Protein 7W61 (pdb70)

Solvent-accessible surface area: 11744 Å² total; per-residue (Å²): 128,91,25,89,78,2,76,48,56,6,0,0,0,4,15,0,30,49,18,23,0,13,18,0,0,20,33,0,0,61,28,6,0,40,1,1,0,2,13,116,167,40,45,60,0,82,122,18,90,114,93,30,166,30,193,11,44,2,44,16,85,106,4,43,12,30,36,85,109,20,0,38,102,8,18,137,62,0,57,95,88,68,26,17,3,24,0,0,0,4,20,21,28,40,22,37,73,0,9,92,64,89,150,63,63,42,109,12,58,140,162,46,20,107,27,0,43,40,14,1,36,101,1,6,56,35,2,1,176,59,0,24,51,4,0,64,144,70,199,47,58,1,0,0,0,0,10,4,10,30,4,2,81,40,109,15,188,36,94,87,16,23,24,21,10,65,0,10,97,24,1,42,38,38,6,65,72,18,22,103,98,12,62,107,134,183,43,135,3,10,3,0,5,0,0,9,9,21,14,101,48,83,62,73,31,16,87,122,42,88,172,60,48,28,15,67,31,127,52,0,0,54,11,0,23,114,0,0,21,9,71,82,134,61,65,33,90,68,35,76,33,57,10,134,106,33,180,118,56

B-factor: mean 12.02, std 9.36, range [3.43, 55.23]

Foldseek 3Di:
DLLVVAAAAEEEFEPCQKFLNVLLQQVSQLSRYAYEYEYQDFPSQVVSQVSRPHNYGYHYDYAQLLDLVRLVVVLVVCCVPPNAHAEYELEDAAFFFAACDCPVPGHDDPVVLVSRLSNQAVSLVSNVVSNVVRCVVVVHQHEYEYEAAVLLPDPAPDRRGYCNSVSRVNVLVVQVVVVVVCVVVPHQHAYAYEHEYAADMPHPPDPPCVVAFHHYSNVSSVVVVVQRSDDSNDYHHYHYYYGPPGDGD

Secondary structure (DSSP, 8-state):
-TTGGGTT-EEEEESTTSHHHHHHHHHHHHTT-EEEEEES--HHHHHGGGG--SS-EEEEEE--TT-HHHHHHHHHHHHHHT----EEEE-------SBSSSTTS-BPPHHHHHHHHIIIIIHHHHHHHHHHHHHHHTT---EEEEE--GGGSS--S-TT-TTHHHHHHHHHHHHHHHHHHHHHTT---EEEEEEES-B-SSS-S-SS-TTS--B-HHHHHHHHHHHHHS-TT----EEEE--TT----

Nearest PDB structures (foldseek):
  7w61-assembly1_A  TM=1.004E+00  e=1.429E-53  Helicoverpa armigera
  4pn3-assembly2_H  TM=8.442E-01  e=1.792E-18  Brucella melitensis 64/150
  7quj-assembly1_D  TM=8.564E-01  e=6.008E-18  Nepeta sibirica
  4pn3-assembly2_F  TM=8.375E-01  e=1.792E-18  Brucella melitensis 64/150
  4pn3-assembly1_D  TM=8.398E-01  e=5.323E-18  Brucella melitensis 64/150

Sequence (249 aa):
DPMDRWVGKTAVVTGASSGIGAAICVELANAGINVVGVARRTGPIEELKTQVKGKGSITARQCDVSSPEAVAETFKWIDDNLGCVHIMVNNAGIFTQGGITDVGGDMISEKDIMSSVIDINLKGPILCSRHAIASMTRNKFDGHIVNINSIAGHYVPWWSSKFNVYASSKYGLTGFSSASLLNELADHKNKIKVTSVSPGLVRTAMTVAADDSEMPALTPKDVADAVLYVISTPPTVNINELTITPVTERRL

Structure (mmCIF, N/CA/C/O backbone):
data_7W61
#
_entry.id   7W61
#
_cell.length_a   118.016
_cell.length_b   118.016
_cell.length_c   118.016
_cell.angle_alpha   90.000
_cell.angle_beta   90.000
_cell.angle_gamma   90.000
#
_symmetry.space_group_name_H-M   'I 2 3'
#
loop_
_entity.id
_entity.type
_entity.pdbx_description
1 polymer 'Farnesol dehydrogenase'
2 non-polymer 'NADP NICOTINAMIDE-ADENINE-DINUCLEOTIDE PHOSPHATE'
3 non-polymer 'ACETATE ION'
4 non-polymer GLYCEROL
5 non-polymer 1,2-ETHANEDIOL
6 non-polymer 'SODIUM ION'
7 water water
#
loop_
_atom_site.group_PDB
_atom_site.id
_atom_site.type_symbol
_atom_site.label_atom_id
_atom_site.label_alt_id
_atom_site.label_comp_id
_atom_site.label_asym_id
_atom_site.label_entity_id
_atom_site.label_seq_id
_atom_site.pdbx_PDB_ins_code
_atom_site.Cartn_x
_atom_site.Cartn_y
_atom_site.Cartn_z
_atom_site.occupancy
_atom_site.B_iso_or_equiv
_atom_site.auth_seq_id
_atom_site.auth_comp_id
_atom_site.auth_asym_id
_atom_site.auth_atom_id
_atom_site.pdbx_PDB_model_num
ATOM 1 N N . ASP A 1 1 ? 2.872 8.336 22.824 1.00 30.41 -1 ASP A N 1
ATOM 2 C CA . ASP A 1 1 ? 3.271 7.121 23.635 1.00 29.59 -1 ASP A CA 1
ATOM 3 C C . ASP A 1 1 ? 3.922 7.551 24.964 1.00 27.81 -1 ASP A C 1
ATOM 4 O O . ASP A 1 1 ? 4.865 8.336 25.019 1.00 27.92 -1 ASP A O 1
ATOM 9 N N . PRO A 1 2 ? 3.390 7.095 26.116 1.00 24.21 0 PRO A N 1
ATOM 10 C CA . PRO A 1 2 ? 3.871 7.601 27.402 1.00 22.16 0 PRO A CA 1
ATOM 11 C C . PRO A 1 2 ? 5.353 7.333 27.691 1.00 19.14 0 PRO A C 1
ATOM 12 O O . PRO A 1 2 ? 5.903 7.987 28.593 1.00 20.10 0 PRO A O 1
ATOM 16 N N . MET A 1 3 ? 5.996 6.389 26.988 1.00 16.89 1 MET A N 1
ATOM 17 C CA . MET A 1 3 ? 7.413 6.151 27.254 1.00 16.68 1 MET A CA 1
ATOM 18 C C . MET A 1 3 ? 8.299 7.042 26.394 1.00 18.80 1 MET A C 1
ATOM 19 O O . MET A 1 3 ? 9.537 7.081 26.589 1.00 18.44 1 MET A O 1
ATOM 24 N N . ASP A 1 4 ? 7.696 7.789 25.449 1.00 19.62 2 ASP A N 1
ATOM 25 C CA . ASP A 1 4 ? 8.545 8.675 24.642 1.00 21.11 2 ASP A CA 1
ATOM 26 C C . ASP A 1 4 ? 9.460 9.614 25.442 1.00 19.59 2 ASP A C 1
ATOM 27 O O . ASP A 1 4 ? 10.600 9.767 25.026 1.00 20.01 2 ASP A O 1
ATOM 32 N N . ARG A 1 5 ? 9.010 10.232 26.559 1.00 18.45 3 ARG A N 1
ATOM 33 C CA . ARG A 1 5 ? 9.862 11.192 27.267 1.00 16.04 3 ARG A CA 1
ATOM 34 C C . ARG A 1 5 ? 11.096 10.482 27.855 1.00 16.08 3 ARG A C 1
ATOM 35 O O . ARG A 1 5 ? 12.068 11.138 28.321 1.00 17.51 3 ARG A O 1
ATOM 43 N N . TRP A 1 6 ? 11.085 9.130 27.825 1.00 12.79 4 TRP A N 1
ATOM 44 C CA . TRP A 1 6 ? 12.163 8.405 28.504 1.00 11.35 4 TRP A CA 1
ATOM 45 C C . TRP A 1 6 ? 13.187 7.841 27.522 1.00 11.63 4 TRP A C 1
ATOM 46 O O . TRP A 1 6 ? 14.278 7.430 27.963 1.00 11.32 4 TRP A O 1
ATOM 57 N N . VAL A 1 7 ? 12.860 7.793 26.226 1.00 13.32 5 VAL A N 1
ATOM 58 C CA . VAL A 1 7 ? 13.787 7.261 25.254 1.00 13.22 5 VAL A CA 1
ATOM 59 C C . VAL A 1 7 ? 15.077 8.080 25.285 1.00 13.29 5 VAL A C 1
ATOM 60 O O . VAL A 1 7 ? 15.051 9.334 25.301 1.00 14.25 5 VAL A O 1
ATOM 64 N N . GLY A 1 8 ? 16.207 7.364 25.329 1.00 12.84 6 GLY A N 1
ATOM 65 C CA . GLY A 1 8 ? 17.487 8.037 25.330 1.00 12.42 6 GLY A CA 1
ATOM 66 C C . GLY A 1 8 ? 17.957 8.534 26.702 1.00 12.93 6 GLY A C 1
ATOM 67 O O . GLY A 1 8 ? 19.040 9.082 26.820 1.00 13.45 6 GLY A O 1
ATOM 68 N N . LYS A 1 9 ? 17.101 8.394 27.752 1.00 11.51 7 LYS A N 1
ATOM 69 C CA . LYS A 1 9 ? 17.518 8.779 29.101 1.00 10.86 7 LYS A CA 1
ATOM 70 C C . LYS A 1 9 ? 18.268 7.639 29.774 1.00 10.62 7 LYS A C 1
ATOM 71 O O . LYS A 1 9 ? 18.387 6.541 29.183 1.00 10.86 7 LYS A O 1
ATOM 77 N N . THR A 1 10 ? 18.835 7.950 30.947 1.00 9.49 8 THR A N 1
ATOM 78 C CA . THR A 1 10 ? 19.717 7.024 31.665 1.00 9.80 8 THR A CA 1
ATOM 79 C C . THR A 1 10 ? 19.016 6.471 32.912 1.00 9.36 8 THR A C 1
ATOM 80 O O . THR A 1 10 ? 18.500 7.266 33.692 1.00 9.48 8 THR A O 1
ATOM 84 N N . ALA A 1 11 ? 18.993 5.126 33.043 1.00 8.46 9 ALA A N 1
ATOM 85 C CA . ALA A 1 11 ? 18.412 4.541 34.275 1.00 8.31 9 ALA A CA 1
ATOM 86 C C . ALA A 1 11 ? 19.542 3.793 34.957 1.00 8.52 9 ALA A C 1
ATOM 87 O O . ALA A 1 11 ? 20.322 3.080 34.310 1.00 8.77 9 ALA A O 1
ATOM 89 N N . VAL A 1 12 ? 19.611 3.860 36.291 1.00 7.39 10 VAL A N 1
ATOM 90 C CA . VAL A 1 12 ? 20.534 3.045 37.074 1.00 6.99 10 VAL A CA 1
ATOM 91 C C . VAL A 1 12 ? 19.700 1.968 37.778 1.00 6.67 10 VAL A C 1
ATOM 92 O O . VAL A 1 12 ? 18.753 2.352 38.467 1.00 6.71 10 VAL A O 1
ATOM 96 N N . VAL A 1 13 ? 20.099 0.683 37.655 1.00 6.28 11 VAL A N 1
ATOM 97 C CA . VAL A 1 13 ? 19.316 -0.412 38.278 1.00 5.92 11 VAL A CA 1
ATOM 98 C C . VAL A 1 13 ? 20.276 -1.245 39.104 1.00 6.12 11 VAL A C 1
ATOM 99 O O . VAL A 1 13 ? 21.223 -1.808 38.549 1.00 6.44 11 VAL A O 1
ATOM 103 N N . THR A 1 14 ? 20.121 -1.225 40.437 1.00 6.07 12 THR A N 1
ATOM 104 C CA . THR A 1 14 ? 20.938 -2.051 41.326 1.00 5.89 12 THR A CA 1
ATOM 105 C C . THR A 1 14 ? 20.413 -3.487 41.349 1.00 6.27 12 THR A C 1
ATOM 106 O O . THR A 1 14 ? 19.233 -3.714 41.067 1.00 6.72 12 THR A O 1
ATOM 110 N N . GLY A 1 15 ? 21.280 -4.470 41.667 1.00 6.35 13 GLY A N 1
ATOM 111 C CA . GLY A 1 15 ? 20.849 -5.885 41.603 1.00 6.30 13 GLY A CA 1
ATOM 112 C C . GLY A 1 15 ? 20.501 -6.279 40.185 1.00 6.48 13 GLY A C 1
ATOM 113 O O . GLY A 1 15 ? 19.566 -7.053 40.005 1.00 6.39 13 GLY A O 1
ATOM 114 N N . ALA A 1 16 ? 21.364 -5.867 39.220 1.00 6.54 14 ALA A N 1
ATOM 115 C CA . ALA A 1 16 ? 21.053 -6.103 37.813 1.00 6.93 14 ALA A CA 1
ATOM 116 C C . ALA A 1 16 ? 21.478 -7.504 37.319 1.00 7.19 14 ALA A C 1
ATOM 117 O O . ALA A 1 16 ? 21.181 -7.881 36.155 1.00 7.70 14 ALA A O 1
ATOM 119 N N . SER A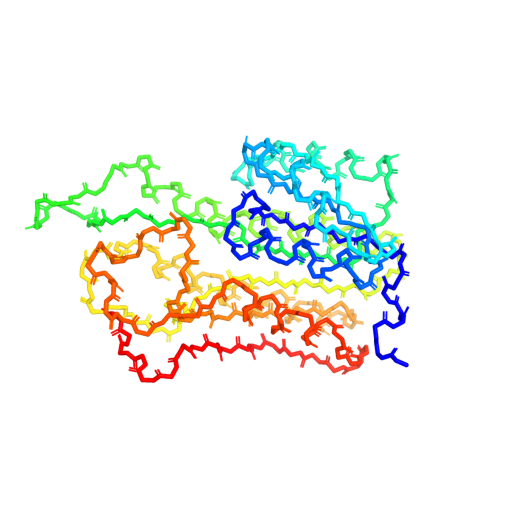 1 17 ? 22.177 -8.304 38.166 1.00 8.10 15 SER A N 1
ATOM 120 C CA . SER A 1 17 ? 22.835 -9.479 37.600 1.00 8.96 15 SER A CA 1
ATOM 121 C C . SER A 1 17 ? 21.892 -10.691 37.620 1.00 9.69 15 SER A C 1
ATOM 122 O O . SER A 1 17 ? 22.245 -11.786 37.176 1.00 11.15 15 SER A O 1
ATOM 125 N N . SER A 1 18 ? 20.699 -10.562 38.232 1.00 9.01 16 SER A N 1
ATOM 126 C CA . SER A 1 18 ? 19.877 -11.715 38.479 1.00 9.03 16 SER A CA 1
ATOM 127 C C . SER A 1 18 ? 18.437 -11.248 38.664 1.00 7.95 16 SER A C 1
ATOM 128 O O . SER A 1 18 ? 18.216 -10.065 38.923 1.00 7.51 16 SER A O 1
ATOM 131 N N . GLY A 1 19 ? 17.482 -12.169 38.517 1.00 7.64 17 GLY A N 1
ATOM 132 C CA . GLY A 1 19 ? 16.161 -11.926 39.119 1.00 6.93 17 GLY A CA 1
ATOM 133 C C . GLY A 1 19 ? 15.417 -10.712 38.528 1.00 6.71 17 GLY A C 1
ATOM 134 O O . GLY A 1 19 ? 15.415 -10.428 37.301 1.00 7.26 17 GLY A O 1
ATOM 135 N N . ILE A 1 20 ? 14.780 -9.975 39.450 1.00 6.57 18 ILE A N 1
ATOM 136 C CA . ILE A 1 20 ? 13.934 -8.868 39.072 1.00 6.61 18 ILE A CA 1
ATOM 137 C C . ILE A 1 20 ? 14.764 -7.760 38.413 1.00 6.51 18 ILE A C 1
ATOM 138 O O . ILE A 1 20 ? 14.338 -7.184 37.399 1.00 6.72 18 ILE A O 1
ATOM 143 N N . GLY A 1 21 ? 15.951 -7.528 38.941 1.00 6.78 19 GLY A N 1
ATOM 144 C CA . GLY A 1 21 ? 16.744 -6.414 38.417 1.00 6.31 19 GLY A CA 1
ATOM 145 C C . GLY A 1 21 ? 17.230 -6.684 36.966 1.00 6.53 19 GLY A C 1
ATOM 146 O O . GLY A 1 21 ? 17.173 -5.756 36.135 1.00 6.89 19 GLY A O 1
ATOM 147 N N . ALA A 1 22 ? 17.619 -7.943 36.683 1.00 6.71 20 ALA A N 1
ATOM 148 C CA . ALA A 1 22 ? 17.997 -8.314 35.311 1.00 6.73 20 ALA A CA 1
ATOM 149 C C . ALA A 1 22 ? 16.806 -8.113 34.357 1.00 6.90 20 ALA A C 1
ATOM 150 O O . ALA A 1 22 ? 16.946 -7.511 33.313 1.00 7.29 20 ALA A O 1
ATOM 152 N N . ALA A 1 23 ? 15.584 -8.444 34.799 1.00 6.92 21 ALA A N 1
ATOM 153 C CA . ALA A 1 23 ? 14.417 -8.260 33.934 1.00 7.08 21 ALA A CA 1
ATOM 154 C C . ALA A 1 23 ? 14.065 -6.791 33.723 1.00 6.88 21 ALA A C 1
ATOM 155 O O . ALA A 1 23 ? 13.733 -6.390 32.616 1.00 7.31 21 ALA A O 1
ATOM 157 N N . ILE A 1 24 ? 14.265 -5.962 34.783 1.00 6.94 22 ILE A N 1
ATOM 158 C CA . ILE A 1 24 ? 14.061 -4.522 34.641 1.00 6.83 22 ILE A CA 1
ATOM 159 C C . ILE A 1 24 ? 15.062 -3.972 33.634 1.00 7.28 22 ILE A C 1
ATOM 160 O O . ILE A 1 24 ? 14.679 -3.133 32.817 1.00 8.21 22 ILE A O 1
ATOM 165 N N . CYS A 1 25 ? 16.351 -4.399 33.716 1.00 7.44 23 CYS A N 1
ATOM 166 C CA . CYS A 1 25 ? 17.304 -3.818 32.778 1.00 7.75 23 CYS A CA 1
ATOM 167 C C . CYS A 1 25 ? 16.918 -4.136 31.325 1.00 8.49 23 CYS A C 1
ATOM 168 O O . CYS A 1 25 ? 16.977 -3.258 30.448 1.00 9.29 23 CYS A O 1
ATOM 171 N N . VAL A 1 26 ? 16.467 -5.389 31.052 1.00 8.77 24 VAL A N 1
ATOM 172 C CA . VAL A 1 26 ? 16.139 -5.676 29.644 1.00 9.81 24 VAL A CA 1
ATOM 173 C C . VAL A 1 26 ? 14.881 -4.900 29.208 1.00 10.24 24 VAL A C 1
ATOM 174 O O . VAL A 1 26 ? 14.834 -4.384 28.119 1.00 10.98 24 VAL A O 1
ATOM 178 N N . GLU A 1 27 ? 13.863 -4.801 30.087 1.00 10.22 25 GLU A N 1
ATOM 179 C CA . GLU A 1 27 ? 12.631 -4.137 29.673 1.00 11.42 25 GLU A CA 1
ATOM 180 C C . GLU A 1 27 ? 12.907 -2.642 29.510 1.00 10.37 25 GLU A C 1
ATOM 181 O O . GLU A 1 27 ? 12.423 -2.048 28.522 1.00 10.93 25 GLU A O 1
ATOM 187 N N . LEU A 1 28 ? 13.803 -2.061 30.340 1.00 9.80 26 LEU A N 1
ATOM 188 C CA . LEU A 1 28 ? 14.072 -0.647 30.130 1.00 10.07 26 LEU A CA 1
ATOM 189 C C . LEU A 1 28 ? 14.827 -0.374 28.828 1.00 10.22 26 LEU A C 1
ATOM 190 O O . LEU A 1 28 ? 14.503 0.590 28.119 1.00 10.98 26 LEU A O 1
ATOM 195 N N . ALA A 1 29 ? 15.828 -1.216 28.564 1.00 10.20 27 ALA A N 1
ATOM 196 C CA . ALA A 1 29 ? 16.637 -1.061 27.367 1.00 11.44 27 ALA A CA 1
ATOM 197 C C . ALA A 1 29 ? 15.730 -1.260 26.150 1.00 11.73 27 ALA A C 1
ATOM 198 O O . ALA A 1 29 ? 15.890 -0.597 25.094 1.00 13.15 27 ALA A O 1
ATOM 200 N N . ASN A 1 30 ? 14.797 -2.222 26.237 1.00 12.26 28 ASN A N 1
ATOM 201 C CA . ASN A 1 30 ? 13.932 -2.435 25.058 1.00 13.14 28 ASN A CA 1
ATOM 202 C C . ASN A 1 30 ? 13.028 -1.228 24.815 1.00 14.52 28 ASN A C 1
ATOM 203 O O . ASN A 1 30 ? 12.534 -1.010 23.693 1.00 15.02 28 ASN A O 1
ATOM 208 N N . ALA A 1 31 ? 12.815 -0.406 25.848 1.00 13.42 29 ALA A N 1
ATOM 209 C CA . ALA A 1 31 ? 12.018 0.794 25.758 1.00 13.30 29 ALA A CA 1
ATOM 210 C C . ALA A 1 31 ? 12.846 2.003 25.318 1.00 13.70 29 ALA A C 1
ATOM 211 O O . ALA A 1 31 ? 12.296 3.100 25.234 1.00 16.11 29 ALA A O 1
ATOM 213 N N . GLY A 1 32 ? 14.130 1.768 24.982 1.00 12.69 30 GLY A N 1
ATOM 214 C CA . GLY A 1 32 ? 14.984 2.832 24.497 1.00 12.85 30 GLY A CA 1
ATOM 215 C C . GLY A 1 32 ? 15.809 3.552 25.542 1.00 12.70 30 GLY A C 1
ATOM 216 O O . GLY A 1 32 ? 16.477 4.512 25.204 1.00 13.10 30 GLY A O 1
ATOM 217 N N . ILE A 1 33 ? 15.761 3.091 26.800 1.00 11.89 31 ILE A N 1
ATOM 218 C CA . ILE A 1 33 ? 16.569 3.708 27.870 1.00 10.87 31 ILE A CA 1
ATOM 219 C C . ILE A 1 33 ? 17.982 3.080 27.862 1.00 10.66 31 ILE A C 1
ATOM 220 O O . ILE A 1 33 ? 18.156 1.877 27.605 1.00 11.30 31 ILE A O 1
ATOM 225 N N . ASN A 1 34 ? 18.971 3.891 28.204 1.00 10.54 32 ASN A N 1
ATOM 226 C CA . ASN A 1 34 ? 20.332 3.443 28.446 1.00 10.50 32 ASN A CA 1
ATOM 227 C C . ASN A 1 34 ? 20.497 3.098 29.915 1.00 9.62 32 ASN A C 1
ATOM 228 O O . ASN A 1 34 ? 20.423 3.961 30.784 1.00 9.72 32 ASN A O 1
ATOM 233 N N . VAL A 1 35 ? 20.645 1.792 30.170 1.00 9.05 33 VAL A N 1
ATOM 234 C CA . VAL A 1 35 ? 20.663 1.301 31.530 1.00 8.24 33 VAL A CA 1
ATOM 235 C C . VAL A 1 35 ? 22.100 1.097 32.002 1.00 8.49 33 VAL A C 1
ATOM 236 O O . VAL A 1 35 ? 22.899 0.458 31.305 1.00 9.34 33 VAL A O 1
ATOM 240 N N . VAL A 1 36 ? 22.345 1.509 33.250 1.00 8.02 34 VAL A N 1
ATOM 241 C CA . VAL A 1 36 ? 23.564 1.130 33.951 1.00 8.00 34 VAL A CA 1
ATOM 242 C C . VAL A 1 36 ? 23.140 0.121 35.017 1.00 7.53 34 VAL A C 1
ATOM 243 O O . VAL A 1 36 ? 22.414 0.469 35.962 1.00 7.83 34 VAL A O 1
ATOM 247 N N . GLY A 1 37 ? 23.488 -1.142 34.761 1.00 7.39 35 GLY A N 1
ATOM 248 C CA . GLY A 1 37 ? 23.100 -2.213 35.678 1.00 7.12 35 GLY A CA 1
ATOM 249 C C . GLY A 1 37 ? 24.267 -2.484 36.635 1.00 7.17 35 GLY A C 1
ATOM 250 O O . GLY A 1 37 ? 25.404 -2.593 36.150 1.00 7.12 35 GLY A O 1
ATOM 251 N N . VAL A 1 38 ? 24.015 -2.520 37.955 1.00 7.34 36 VAL A N 1
ATOM 252 C CA . VAL A 1 38 ? 25.118 -2.697 38.896 1.00 7.44 36 VAL A CA 1
ATOM 253 C C . VAL A 1 38 ? 24.807 -3.847 39.849 1.00 7.18 36 VAL A C 1
ATOM 254 O O . VAL A 1 38 ? 23.632 -4.098 40.178 1.00 7.81 36 VAL A O 1
ATOM 258 N N . ALA A 1 39 ? 25.864 -4.527 40.318 1.00 6.97 37 ALA A N 1
ATOM 259 C CA . ALA A 1 39 ? 25.805 -5.613 41.282 1.00 7.19 37 ALA A CA 1
ATOM 260 C C . ALA A 1 39 ? 27.235 -5.865 41.717 1.00 7.37 37 ALA A C 1
ATOM 261 O O . ALA A 1 39 ? 28.165 -5.300 41.145 1.00 7.64 37 ALA A O 1
ATOM 263 N N . ARG A 1 40 ? 27.409 -6.752 42.690 1.00 7.39 38 ARG A N 1
ATOM 264 C CA . ARG A 1 40 ? 28.756 -7.064 43.160 1.00 8.68 38 ARG A CA 1
ATOM 265 C C . ARG A 1 40 ? 29.438 -7.939 42.115 1.00 9.47 38 ARG A C 1
ATOM 266 O O . ARG A 1 40 ? 30.673 -7.939 42.065 1.00 11.15 38 ARG A O 1
ATOM 274 N N . ARG A 1 41 ? 28.671 -8.674 41.287 1.00 10.67 39 ARG A N 1
ATOM 275 C CA . ARG A 1 41 ? 29.249 -9.574 40.285 1.00 12.95 39 ARG A CA 1
ATOM 276 C C . ARG A 1 41 ? 28.619 -9.193 38.967 1.00 13.39 39 ARG A C 1
ATOM 277 O O . ARG A 1 41 ? 27.383 -9.210 38.851 1.00 14.28 39 ARG A O 1
ATOM 285 N N . THR A 1 42 ? 29.440 -8.714 38.020 1.00 11.31 40 THR A N 1
ATOM 286 C CA . THR A 1 42 ? 28.905 -8.099 36.787 1.00 12.23 40 THR A CA 1
ATOM 287 C C . THR A 1 42 ? 28.805 -9.039 35.570 1.00 12.86 40 THR A C 1
ATOM 288 O O . THR A 1 42 ? 28.134 -8.664 34.602 1.00 12.82 40 THR A O 1
ATOM 292 N N . GLY A 1 43 ? 29.366 -10.257 35.627 1.00 12.95 41 GLY A N 1
ATOM 293 C CA . GLY A 1 43 ? 29.403 -11.111 34.446 1.00 12.59 41 GLY A CA 1
ATOM 294 C C . GLY A 1 43 ? 28.028 -11.348 33.861 1.00 12.93 41 GLY A C 1
ATOM 295 O O . GLY A 1 43 ? 27.805 -11.212 32.667 1.00 14.02 41 GLY A O 1
ATOM 296 N N . PRO A 1 44 ? 27.016 -11.677 34.715 1.00 12.41 42 PRO A N 1
ATOM 297 C CA . PRO A 1 44 ? 25.704 -11.945 34.169 1.00 12.29 42 PRO A CA 1
ATOM 298 C C . PRO A 1 44 ? 25.059 -10.699 33.550 1.00 12.35 42 PRO A C 1
ATOM 299 O O . PRO A 1 44 ? 24.158 -10.818 32.734 1.00 13.03 42 PRO A O 1
ATOM 303 N N . ILE A 1 45 ? 25.429 -9.490 33.999 1.00 12.03 43 ILE A N 1
ATOM 304 C CA . ILE A 1 45 ? 24.830 -8.267 33.460 1.00 12.71 43 ILE A CA 1
ATOM 305 C C . ILE A 1 45 ? 25.303 -8.050 32.023 1.00 15.79 43 ILE A C 1
ATOM 306 O O . ILE A 1 45 ? 24.493 -7.705 31.139 1.00 14.84 43 ILE A O 1
ATOM 311 N N . GLU A 1 46 ? 26.611 -8.280 31.819 1.00 16.92 44 GLU A N 1
ATOM 312 C CA . GLU A 1 46 ? 27.180 -8.209 30.476 1.00 20.48 44 GLU A CA 1
ATOM 313 C C . GLU A 1 46 ? 26.380 -9.110 29.545 1.00 20.69 44 GLU A C 1
ATOM 314 O O . GLU A 1 46 ? 26.022 -8.712 28.421 1.00 22.03 44 GLU A O 1
ATOM 320 N N . GLU A 1 47 ? 25.993 -10.287 30.024 1.00 20.74 45 GLU A N 1
ATOM 321 C CA . GLU A 1 47 ? 25.263 -11.212 29.167 1.00 21.91 45 GLU A CA 1
ATOM 322 C C . GLU A 1 47 ? 23.859 -10.735 28.789 1.00 22.05 45 GLU A C 1
ATOM 323 O O . GLU A 1 47 ? 23.322 -11.107 27.761 1.00 21.73 45 GLU A O 1
ATOM 329 N N . LEU A 1 48 ? 23.216 -9.872 29.588 1.00 18.95 46 LEU A N 1
ATOM 330 C CA . LEU A 1 48 ? 21.879 -9.424 29.190 1.00 16.16 46 LEU A CA 1
ATOM 331 C C . LEU A 1 48 ? 21.883 -8.633 27.883 1.00 17.77 46 LEU A C 1
ATOM 332 O O . LEU A 1 48 ? 20.818 -8.495 27.283 1.00 17.14 46 LEU A O 1
ATOM 337 N N . LYS A 1 49 ? 23.036 -8.091 27.475 1.00 17.19 47 LYS A N 1
ATOM 338 C CA . LYS A 1 49 ? 23.065 -7.292 26.251 1.00 19.91 47 LYS A CA 1
ATOM 339 C C . LYS A 1 49 ? 22.508 -8.042 25.052 1.00 20.77 47 LYS A C 1
ATOM 340 O O . LYS A 1 49 ? 21.852 -7.412 24.230 1.00 21.09 47 LYS A O 1
ATOM 346 N N . THR A 1 50 ? 22.682 -9.360 25.010 1.00 22.05 48 THR A N 1
ATOM 347 C CA . THR A 1 50 ? 22.197 -10.126 23.852 1.00 24.80 48 THR A CA 1
ATOM 348 C C . THR A 1 50 ? 20.676 -10.229 23.806 1.00 24.62 48 THR A C 1
ATOM 349 O O . THR A 1 50 ? 20.113 -10.558 22.759 1.00 25.23 48 THR A O 1
ATOM 353 N N . GLN A 1 51 ? 19.994 -9.894 24.907 1.00 22.40 49 GLN A N 1
ATOM 354 C CA . GLN A 1 51 ? 18.555 -9.862 24.861 1.00 22.62 49 GLN A CA 1
ATOM 355 C C . GLN A 1 51 ? 17.982 -8.495 24.482 1.00 21.93 49 GLN A C 1
ATOM 356 O O . GLN A 1 51 ? 16.753 -8.377 24.412 1.00 25.33 49 GLN A O 1
ATOM 362 N N . VAL A 1 52 ? 18.804 -7.459 24.294 1.00 20.80 50 VAL A N 1
ATOM 363 C CA . VAL A 1 52 ? 18.210 -6.165 23.990 1.00 21.99 50 VAL A CA 1
ATOM 364 C C . VAL A 1 52 ? 17.787 -6.200 22.515 1.00 27.86 50 VAL A C 1
ATOM 365 O O . VAL A 1 52 ? 18.619 -6.476 21.651 1.00 29.41 50 VAL A O 1
ATOM 369 N N . LYS A 1 53 ? 16.484 -5.998 22.287 1.00 31.05 51 LYS A N 1
ATOM 370 C CA . LYS A 1 53 ? 15.870 -5.924 20.965 1.00 31.77 51 LYS A CA 1
ATOM 371 C C . LYS A 1 53 ? 15.649 -4.464 20.566 1.00 33.09 51 LYS A C 1
ATOM 372 O O . LYS A 1 53 ? 15.671 -4.177 19.374 1.00 34.89 51 LYS A O 1
ATOM 378 N N . GLY A 1 54 ? 15.368 -3.560 21.530 1.00 24.98 52 GLY A N 1
ATOM 379 C CA . GLY A 1 54 ? 15.143 -2.149 21.251 1.00 24.55 52 GLY A CA 1
ATOM 380 C C . GLY A 1 54 ? 16.400 -1.299 21.130 1.00 24.18 52 GLY A C 1
ATOM 381 O O . GLY A 1 54 ? 17.505 -1.804 20.936 1.00 26.13 52 GLY A O 1
ATOM 382 N N . LYS A 1 55 ? 16.230 0.006 21.351 1.00 24.77 53 LYS A N 1
ATOM 383 C CA . LYS A 1 55 ? 17.251 0.958 20.945 1.00 24.49 53 LYS A CA 1
ATOM 384 C C . LYS A 1 55 ? 18.043 1.398 22.165 1.00 22.34 53 LYS A C 1
ATOM 385 O O . LYS A 1 55 ? 19.002 2.159 22.040 1.00 22.72 53 LYS A O 1
ATOM 391 N N . GLY A 1 56 ? 17.702 0.823 23.332 1.00 19.48 54 GLY A N 1
ATOM 392 C CA . GLY A 1 56 ? 18.425 1.198 24.540 1.00 17.10 54 GLY A CA 1
ATOM 393 C C . GLY A 1 56 ? 19.665 0.338 24.671 1.00 16.14 54 GLY A C 1
ATOM 394 O O . GLY A 1 56 ? 20.159 -0.203 23.709 1.00 18.25 54 GLY A O 1
ATOM 395 N N . SER A 1 57 ? 20.327 0.411 25.786 1.00 13.89 55 SER A N 1
ATOM 396 C CA . SER A 1 57 ? 21.557 -0.339 25.979 1.00 13.15 55 SER A CA 1
ATOM 397 C C . SER A 1 57 ? 21.649 -0.789 27.439 1.00 11.72 55 SER A C 1
ATOM 398 O O . SER A 1 57 ? 20.928 -0.264 28.291 1.00 12.50 55 SER A O 1
ATOM 401 N N . ILE A 1 58 ? 22.571 -1.720 27.720 1.00 11.30 56 ILE A N 1
ATOM 402 C CA . ILE A 1 58 ? 22.850 -2.109 29.092 1.00 11.02 56 ILE A CA 1
ATOM 403 C C . ILE A 1 58 ? 24.369 -2.056 29.294 1.00 11.41 56 ILE A C 1
ATOM 404 O O . ILE A 1 58 ? 25.126 -2.642 28.486 1.00 14.00 56 ILE A O 1
ATOM 409 N N . THR A 1 59 ? 24.843 -1.296 30.295 1.00 11.31 57 THR A N 1
ATOM 410 C CA . THR A 1 59 ? 26.250 -1.192 30.659 1.00 10.82 57 THR A CA 1
ATOM 411 C C . THR A 1 59 ? 26.410 -1.746 32.074 1.00 10.64 57 THR A C 1
ATOM 412 O O . THR A 1 59 ? 25.690 -1.312 32.964 1.00 11.53 57 THR A O 1
ATOM 416 N N . ALA A 1 60 ? 27.332 -2.686 32.273 1.00 10.07 58 ALA A N 1
ATOM 417 C CA . ALA A 1 60 ? 27.603 -3.277 33.590 1.00 9.22 58 ALA A CA 1
ATOM 418 C C . ALA A 1 60 ? 28.608 -2.445 34.385 1.00 9.74 58 ALA A C 1
ATOM 419 O O . ALA A 1 60 ? 29.676 -2.031 33.842 1.00 11.74 58 ALA A O 1
ATOM 421 N N . ARG A 1 61 ? 28.278 -2.194 35.654 1.00 9.18 59 ARG A N 1
ATOM 422 C CA . ARG A 1 61 ? 29.294 -1.642 36.558 1.00 9.94 59 ARG A CA 1
ATOM 423 C C . ARG A 1 61 ? 29.267 -2.337 37.906 1.00 9.27 59 ARG A C 1
ATOM 424 O O . ARG A 1 61 ? 28.193 -2.734 38.375 1.00 9.32 59 ARG A O 1
ATOM 432 N N . GLN A 1 62 ? 30.460 -2.525 38.515 1.00 9.30 60 GLN A N 1
ATOM 433 C CA . GLN A 1 62 ? 30.536 -3.260 39.765 1.00 9.04 60 GLN A CA 1
ATOM 434 C C . GLN A 1 62 ? 30.240 -2.323 40.924 1.00 9.08 60 GLN A C 1
ATOM 435 O O . GLN A 1 62 ? 30.773 -1.233 40.989 1.00 8.84 60 GLN A O 1
ATOM 441 N N . CYS A 1 63 ? 29.351 -2.732 41.853 1.00 8.76 61 CYS A N 1
ATOM 442 C CA . CYS A 1 63 ? 29.158 -1.864 43.013 1.00 9.08 61 CYS A CA 1
ATOM 443 C C . CYS A 1 63 ? 28.508 -2.677 44.130 1.00 9.45 61 CYS A C 1
ATOM 444 O O . CYS A 1 63 ? 27.600 -3.453 43.840 1.00 10.04 61 CYS A O 1
ATOM 447 N N . ASP A 1 64 ? 29.026 -2.522 45.343 1.00 9.24 62 ASP A N 1
ATOM 448 C CA . ASP A 1 64 ? 28.338 -3.055 46.516 1.00 9.31 62 ASP A CA 1
ATOM 449 C C . ASP A 1 64 ? 27.559 -1.899 47.126 1.00 9.56 62 ASP A C 1
ATOM 450 O O . ASP A 1 64 ? 28.168 -0.969 47.658 1.00 9.75 62 ASP A O 1
ATOM 455 N N . VAL A 1 65 ? 26.221 -1.938 47.056 1.00 8.96 63 VAL A N 1
ATOM 456 C CA . VAL A 1 65 ? 25.427 -0.768 47.490 1.00 9.44 63 VAL A CA 1
ATOM 457 C C . VAL A 1 65 ? 25.485 -0.600 49.009 1.00 10.17 63 VAL A C 1
ATOM 458 O O . VAL A 1 65 ? 24.985 0.436 49.470 1.00 11.62 63 VAL A O 1
ATOM 462 N N . SER A 1 66 ? 26.117 -1.534 49.752 1.00 11.01 64 SER A N 1
ATOM 463 C CA . SER A 1 66 ? 26.132 -1.312 51.192 1.00 12.22 64 SER A CA 1
ATOM 464 C C . SER A 1 66 ? 27.279 -0.364 51.548 1.00 12.47 64 SER A C 1
ATOM 465 O O . SER A 1 66 ? 27.322 0.108 52.720 1.00 12.94 64 SER A O 1
ATOM 468 N N . SER A 1 67 ? 28.224 -0.164 50.577 1.00 10.38 65 SER A N 1
ATOM 469 C CA . SER A 1 67 ? 29.438 0.608 50.844 1.00 10.30 65 SER A CA 1
ATOM 470 C C . SER A 1 67 ? 29.336 2.049 50.319 1.00 9.43 65 SER A C 1
ATOM 471 O O . SER A 1 67 ? 29.221 2.277 49.089 1.00 8.79 65 SER A O 1
ATOM 474 N N . PRO A 1 68 ? 29.331 3.093 51.182 1.00 8.64 66 PRO A N 1
ATOM 475 C CA . PRO A 1 68 ? 29.236 4.468 50.706 1.00 8.26 66 PRO A CA 1
ATOM 476 C C . PRO A 1 68 ? 30.319 4.784 49.673 1.00 7.96 66 PRO A C 1
ATOM 477 O O . PRO A 1 68 ? 30.054 5.545 48.748 1.00 8.36 66 PRO A O 1
ATOM 481 N N . GLU A 1 69 ? 31.527 4.209 49.851 1.00 7.93 67 GLU A N 1
ATOM 482 C CA . GLU A 1 69 ? 32.596 4.494 48.898 1.00 7.88 67 GLU A CA 1
ATOM 483 C C . GLU A 1 69 ? 32.284 3.871 47.543 1.00 7.76 67 GLU A C 1
ATOM 484 O O . GLU A 1 69 ? 32.398 4.523 46.505 1.00 7.54 67 GLU A O 1
ATOM 490 N N . ALA A 1 70 ? 31.839 2.590 47.502 1.00 7.72 68 ALA A N 1
ATOM 491 C CA . ALA A 1 70 ? 31.550 1.967 46.211 1.00 7.39 68 ALA A CA 1
ATOM 492 C C . ALA A 1 70 ? 30.411 2.711 45.500 1.00 6.87 68 ALA A C 1
ATOM 493 O O . ALA A 1 70 ? 30.465 2.878 44.273 1.00 6.64 68 ALA A O 1
ATOM 495 N N . VAL A 1 71 ? 29.370 3.137 46.246 1.00 6.22 69 VAL A N 1
ATOM 496 C CA . VAL A 1 71 ? 28.238 3.836 45.637 1.00 6.41 69 VAL A CA 1
ATOM 497 C C . VAL A 1 71 ? 28.742 5.178 45.020 1.00 6.25 69 VAL A C 1
ATOM 498 O O . VAL A 1 71 ? 28.427 5.557 43.862 1.00 6.82 69 VAL A O 1
ATOM 502 N N . ALA A 1 72 ? 29.577 5.916 45.783 1.00 6.37 70 ALA A N 1
ATOM 503 C CA . ALA A 1 72 ? 30.118 7.185 45.274 1.00 6.50 70 ALA A CA 1
ATOM 504 C C . ALA A 1 72 ? 30.995 6.970 44.044 1.00 6.76 70 ALA A C 1
ATOM 505 O O . ALA A 1 72 ? 30.914 7.705 43.055 1.00 6.95 70 ALA A O 1
ATOM 507 N N . GLU A 1 73 ? 31.771 5.859 44.027 1.00 7.21 71 GLU A N 1
ATOM 508 C CA . GLU A 1 73 ? 32.584 5.614 42.823 1.00 7.20 71 GLU A CA 1
ATOM 509 C C . GLU A 1 73 ? 31.676 5.328 41.621 1.00 7.65 71 GLU A C 1
ATOM 510 O O . GLU A 1 73 ? 31.946 5.824 40.530 1.00 7.89 71 GLU A O 1
ATOM 516 N N . THR A 1 74 ? 30.590 4.547 41.806 1.00 7.83 72 THR A N 1
ATOM 517 C CA . THR A 1 74 ? 29.741 4.226 40.664 1.00 7.47 72 THR A CA 1
ATOM 518 C C . THR A 1 74 ? 29.039 5.501 40.156 1.00 7.64 72 THR A C 1
ATOM 519 O O . THR A 1 74 ? 28.888 5.702 38.946 1.00 7.03 72 THR A O 1
ATOM 523 N N . PHE A 1 75 ? 28.520 6.356 41.080 1.00 7.20 73 PHE A N 1
ATOM 524 C CA . PHE A 1 75 ? 27.802 7.550 40.660 1.00 7.19 73 PHE A CA 1
ATOM 525 C C . PHE A 1 75 ? 28.767 8.534 39.976 1.00 8.02 73 PHE A C 1
ATOM 526 O O . PHE A 1 75 ? 28.337 9.256 39.070 1.00 7.98 73 PHE A O 1
ATOM 534 N N . LYS A 1 76 ? 30.028 8.540 40.424 1.00 8.58 74 LYS A N 1
ATOM 535 C CA . LYS A 1 76 ? 30.986 9.461 39.801 1.00 9.56 74 LYS A CA 1
ATOM 536 C C . LYS A 1 76 ? 31.245 8.949 38.382 1.00 9.70 74 LYS A C 1
ATOM 537 O O . LYS A 1 76 ? 31.265 9.753 37.431 1.00 9.76 74 LYS A O 1
ATOM 543 N N . TRP A 1 77 ? 31.410 7.623 38.209 1.00 9.81 75 TRP A N 1
ATOM 544 C CA . TRP A 1 77 ? 31.624 7.089 36.847 1.00 9.84 75 TRP A CA 1
ATOM 545 C C . TRP A 1 77 ? 30.436 7.410 35.940 1.00 9.73 75 TRP A C 1
ATOM 546 O O . TRP A 1 77 ? 30.602 7.831 34.790 1.00 11.34 75 TRP A O 1
ATOM 557 N N . ILE A 1 78 ? 29.212 7.234 36.481 1.00 8.92 76 ILE A N 1
ATOM 558 C CA . ILE A 1 78 ? 28.037 7.548 35.674 1.00 9.26 76 ILE A CA 1
ATOM 559 C C . ILE A 1 78 ? 28.070 9.036 35.291 1.00 10.59 76 ILE A C 1
ATOM 560 O O . ILE A 1 78 ? 27.765 9.404 34.146 1.00 10.87 76 ILE A O 1
ATOM 565 N N . ASP A 1 79 ? 28.315 9.920 36.233 1.00 11.06 77 ASP A N 1
ATOM 566 C CA . ASP A 1 79 ? 28.278 11.353 35.949 1.00 12.39 77 ASP A CA 1
ATOM 567 C C . ASP A 1 79 ? 29.318 11.707 34.860 1.00 14.05 77 ASP A C 1
ATOM 568 O O . ASP A 1 79 ? 28.991 12.487 33.945 1.00 16.12 77 ASP A O 1
ATOM 573 N N . ASP A 1 80 ? 30.523 11.109 34.996 1.00 15.41 78 ASP A N 1
ATOM 574 C CA . ASP A 1 80 ? 31.614 11.397 34.073 1.00 16.77 78 ASP A CA 1
ATOM 575 C C . ASP A 1 80 ? 31.311 10.837 32.696 1.00 18.27 78 ASP A C 1
ATOM 576 O O . ASP A 1 80 ? 31.828 11.373 31.709 1.00 20.09 78 ASP A O 1
ATOM 581 N N . ASN A 1 81 ? 30.580 9.736 32.567 1.00 17.40 79 ASN A N 1
ATOM 582 C CA . ASN A 1 81 ? 30.461 9.005 31.306 1.00 17.87 79 ASN A CA 1
ATOM 583 C C . ASN A 1 81 ? 29.113 9.125 30.607 1.00 19.52 79 ASN A C 1
ATOM 584 O O . ASN A 1 81 ? 29.037 9.041 29.382 1.00 20.26 79 ASN A O 1
ATOM 589 N N . LEU A 1 82 ? 28.008 9.176 31.367 1.00 18.17 80 LEU A N 1
ATOM 590 C CA . LEU A 1 82 ? 26.659 9.222 30.810 1.00 17.64 80 LEU A CA 1
ATOM 591 C C . LEU A 1 82 ? 25.969 10.524 31.186 1.00 15.64 80 LEU A C 1
ATOM 592 O O . LEU A 1 82 ? 25.031 10.928 30.506 1.00 15.61 80 LEU A O 1
ATOM 597 N N . GLY A 1 83 ? 26.377 11.198 32.261 1.00 13.44 81 GLY A N 1
ATOM 598 C CA . GLY A 1 83 ? 25.675 12.435 32.600 1.00 12.60 81 GLY A CA 1
ATOM 599 C C . GLY A 1 83 ? 24.544 12.207 33.623 1.00 12.05 81 GLY A C 1
ATOM 600 O O . GLY A 1 83 ? 24.705 11.357 34.516 1.00 12.89 81 GLY A O 1
ATOM 601 N N . CYS A 1 84 ? 23.409 12.886 33.409 1.00 10.80 82 CYS A N 1
ATOM 602 C CA . CYS A 1 84 ? 22.316 12.917 34.400 1.00 10.49 82 CYS A CA 1
ATOM 603 C C . CYS A 1 84 ? 21.753 11.512 34.655 1.00 9.70 82 CYS A C 1
ATOM 604 O O . CYS A 1 84 ? 21.559 10.731 33.710 1.00 9.75 82 CYS A O 1
ATOM 607 N N . VAL A 1 85 ? 21.418 11.207 35.951 1.00 8.86 83 VAL A N 1
ATOM 608 C CA . VAL A 1 85 ? 20.653 10.005 36.224 1.00 8.62 83 VAL A CA 1
ATOM 609 C C . VAL A 1 85 ? 19.174 10.351 36.130 1.00 8.38 83 VAL A C 1
ATOM 610 O O . VAL A 1 85 ? 18.719 11.219 36.882 1.00 9.88 83 VAL A O 1
ATOM 614 N N . HIS A 1 86 ? 18.420 9.751 35.207 1.00 7.46 84 HIS A N 1
ATOM 615 C CA . HIS A 1 86 ? 17.013 10.108 35.033 1.00 7.53 84 HIS A CA 1
ATOM 616 C C . HIS A 1 86 ? 16.055 9.194 35.824 1.00 7.31 84 HIS A C 1
ATOM 617 O O . HIS A 1 86 ? 14.947 9.639 36.200 1.00 7.60 84 HIS A O 1
ATOM 624 N N . ILE A 1 87 ? 16.455 7.911 35.913 1.00 6.84 85 ILE A N 1
ATOM 625 C CA . ILE A 1 87 ? 15.643 6.933 36.654 1.00 6.69 85 ILE A CA 1
ATOM 626 C C . ILE A 1 87 ? 16.620 6.196 37.600 1.00 6.44 85 ILE A C 1
ATOM 627 O O . ILE A 1 87 ? 17.700 5.753 37.192 1.00 6.66 85 ILE A O 1
ATOM 632 N N . MET A 1 88 ? 16.196 6.006 38.871 1.00 5.95 86 MET A N 1
ATOM 633 C CA . MET A 1 88 ? 16.946 5.201 39.792 1.00 5.98 86 MET A CA 1
ATOM 634 C C . MET A 1 88 ? 16.056 4.049 40.248 1.00 5.78 86 MET A C 1
ATOM 635 O O . MET A 1 88 ? 14.998 4.315 40.858 1.00 6.22 86 MET A O 1
ATOM 640 N N . VAL A 1 89 ? 16.560 2.826 40.082 1.00 5.37 87 VAL A N 1
ATOM 641 C CA . VAL A 1 89 ? 15.797 1.641 40.533 1.00 5.16 87 VAL A CA 1
ATOM 642 C C . VAL A 1 89 ? 16.596 0.970 41.647 1.00 5.20 87 VAL A C 1
ATOM 643 O O . VAL A 1 89 ? 17.621 0.354 41.362 1.00 4.82 87 VAL A O 1
ATOM 647 N N . ASN A 1 90 ? 16.116 1.077 42.896 1.00 4.76 88 ASN A N 1
ATOM 648 C CA . ASN A 1 90 ? 16.803 0.448 44.020 1.00 5.04 88 ASN A CA 1
ATOM 649 C C . ASN A 1 90 ? 16.187 -0.904 44.169 1.00 5.04 88 ASN A C 1
ATOM 650 O O . ASN A 1 90 ? 15.198 -1.108 44.909 1.00 5.37 88 ASN A O 1
ATOM 655 N N . ASN A 1 91 ? 16.830 -1.879 43.510 1.00 5.21 89 ASN A N 1
ATOM 656 C CA . ASN A 1 91 ? 16.283 -3.249 43.506 1.00 5.48 89 ASN A CA 1
ATOM 657 C C . ASN A 1 91 ? 17.200 -4.221 44.278 1.00 5.63 89 ASN A C 1
ATOM 658 O O . ASN A 1 91 ? 16.697 -5.241 44.802 1.00 5.59 89 ASN A O 1
ATOM 663 N N . ALA A 1 92 ? 18.497 -3.927 44.435 1.00 5.64 90 ALA A N 1
ATOM 664 C CA . ALA A 1 92 ? 19.355 -4.914 45.101 1.00 6.10 90 ALA A CA 1
ATOM 665 C C . ALA A 1 92 ? 18.776 -5.215 46.499 1.00 6.21 90 ALA A C 1
ATOM 666 O O . ALA A 1 92 ? 18.350 -4.311 47.229 1.00 7.07 90 ALA A O 1
ATOM 668 N N . GLY A 1 93 ? 18.858 -6.497 46.897 1.00 6.12 91 GLY A N 1
ATOM 669 C CA . GLY A 1 93 ? 18.433 -6.882 48.245 1.00 6.00 91 GLY A CA 1
ATOM 670 C C . GLY A 1 93 ? 18.812 -8.321 48.496 1.00 6.55 91 GLY A C 1
ATOM 671 O O . GLY A 1 93 ? 19.008 -9.100 47.517 1.00 6.65 91 GLY A O 1
ATOM 672 N N . ILE A 1 94 ? 18.832 -8.675 49.785 1.00 5.97 92 ILE A N 1
ATOM 673 C CA . ILE A 1 94 ? 19.200 -10.002 50.224 1.00 6.22 92 ILE A CA 1
ATOM 674 C C . ILE A 1 94 ? 18.206 -10.475 51.242 1.00 6.23 92 ILE A C 1
ATOM 675 O O . ILE A 1 94 ? 17.508 -9.732 51.919 1.00 5.89 92 ILE A O 1
ATOM 680 N N . PHE A 1 95 ? 18.210 -11.811 51.408 1.00 6.69 93 PHE A N 1
ATOM 681 C CA . PHE A 1 95 ? 17.449 -12.456 52.465 1.00 7.20 93 PHE A CA 1
ATOM 682 C C . PHE A 1 95 ? 18.229 -13.682 52.911 1.00 7.23 93 PHE A C 1
ATOM 683 O O . PHE A 1 95 ? 18.589 -14.481 52.020 1.00 8.03 93 PHE A O 1
ATOM 691 N N . THR A 1 96 ? 18.459 -13.840 54.221 1.00 7.65 94 THR A N 1
ATOM 692 C CA . THR A 1 96 ? 19.149 -15.011 54.754 1.00 7.85 94 THR A CA 1
ATOM 693 C C . THR A 1 96 ? 18.117 -15.759 55.619 1.00 8.40 94 THR A C 1
ATOM 694 O O . THR A 1 96 ? 17.616 -15.171 56.575 1.00 10.56 94 THR A O 1
ATOM 698 N N . GLN A 1 97 ? 17.844 -17.047 55.336 1.00 8.11 95 GLN A N 1
ATOM 699 C CA . GLN A 1 97 ? 16.864 -17.757 56.162 1.00 7.81 95 GLN A CA 1
ATOM 700 C C . GLN A 1 97 ? 17.465 -18.009 57.540 1.00 7.79 95 GLN A C 1
ATOM 701 O O . GLN A 1 97 ? 18.572 -18.577 57.635 1.00 8.46 95 GLN A O 1
ATOM 707 N N . GLY A 1 98 ? 16.672 -17.727 58.573 1.00 6.57 96 GLY A N 1
ATOM 708 C CA . GLY A 1 98 ? 16.922 -18.141 59.939 1.00 6.30 96 GLY A CA 1
ATOM 709 C C . GLY A 1 98 ? 16.576 -17.074 60.962 1.00 5.95 96 GLY A C 1
ATOM 710 O O . GLY A 1 98 ? 15.809 -16.182 60.643 1.00 5.99 96 GLY A O 1
ATOM 711 N N . GLY A 1 99 ? 17.135 -17.190 62.175 1.00 5.68 97 GLY A N 1
ATOM 712 C CA . GLY A 1 99 ? 16.584 -16.383 63.277 1.00 6.30 97 GLY A CA 1
ATOM 713 C C . GLY A 1 99 ? 17.482 -15.212 63.662 1.00 6.59 97 GLY A C 1
ATOM 714 O O . GLY A 1 99 ? 18.685 -15.212 63.376 1.00 6.80 97 GLY A O 1
ATOM 715 N N . ILE A 1 100 ? 16.867 -14.230 64.339 1.00 6.05 98 ILE A N 1
ATOM 716 C CA . ILE A 1 100 ? 17.645 -13.170 64.987 1.00 6.15 98 ILE A CA 1
ATOM 717 C C . ILE A 1 100 ? 18.487 -13.804 66.093 1.00 6.63 98 ILE A C 1
ATOM 718 O O . ILE A 1 100 ? 19.610 -13.376 66.338 1.00 7.07 98 ILE A O 1
ATOM 723 N N . THR A 1 101 ? 17.854 -14.715 66.853 1.00 6.76 99 THR A N 1
ATOM 724 C CA . THR A 1 101 ? 18.466 -15.368 68.019 1.00 6.87 99 THR A CA 1
ATOM 725 C C . THR A 1 101 ? 18.617 -16.854 67.692 1.00 7.16 99 THR A C 1
ATOM 726 O O . THR A 1 101 ? 18.241 -17.307 66.612 1.00 6.60 99 THR A O 1
ATOM 730 N N . ASP A 1 102 ? 19.126 -17.625 68.681 1.00 7.56 100 ASP A N 1
ATOM 731 C CA . ASP A 1 102 ? 19.314 -19.045 68.475 1.00 8.15 100 ASP A CA 1
ATOM 732 C C . ASP A 1 102 ? 18.252 -19.887 69.154 1.00 8.86 100 ASP A C 1
ATOM 733 O O . ASP A 1 102 ? 18.481 -21.121 69.383 1.00 8.89 100 ASP A O 1
ATOM 738 N N . VAL A 1 103 ? 17.081 -19.266 69.487 1.00 9.12 101 VAL A N 1
ATOM 739 C CA . VAL A 1 103 ? 16.082 -20.031 70.252 1.00 9.31 101 VAL A CA 1
ATOM 740 C C . VAL A 1 103 ? 15.552 -21.224 69.452 1.00 9.71 101 VAL A C 1
ATOM 741 O O . VAL A 1 103 ? 15.049 -22.194 70.065 1.00 11.98 101 VAL A O 1
ATOM 745 N N . GLY A 1 104 ? 15.676 -21.212 68.131 1.00 9.10 102 GLY A N 1
ATOM 746 C CA . GLY A 1 104 ? 15.211 -22.274 67.248 1.00 8.63 102 GLY A CA 1
ATOM 747 C C . GLY A 1 104 ? 16.388 -23.016 66.629 1.00 8.67 102 GLY A C 1
ATOM 748 O O . GLY A 1 104 ? 16.178 -23.875 65.754 1.00 10.02 102 GLY A O 1
ATOM 749 N N . GLY A 1 105 ? 17.594 -22.693 67.107 1.00 8.15 103 GLY A N 1
ATOM 750 C CA . GLY A 1 105 ? 18.749 -23.395 66.540 1.00 7.99 103 GLY A CA 1
ATOM 751 C C . GLY A 1 105 ? 19.089 -23.015 65.097 1.00 8.62 103 GLY A C 1
ATOM 752 O O . GLY A 1 105 ? 19.799 -23.740 64.395 1.00 8.89 103 GLY A O 1
ATOM 753 N N . ASP A 1 106 ? 18.640 -21.814 64.664 1.00 8.04 104 ASP A N 1
ATOM 754 C CA . ASP A 1 106 ? 18.907 -21.379 63.295 1.00 7.90 104 ASP A CA 1
ATOM 755 C C . ASP A 1 106 ? 19.296 -19.910 63.274 1.00 7.60 104 ASP A C 1
ATOM 756 O O . ASP A 1 106 ? 19.117 -19.256 62.261 1.00 7.39 104 ASP A O 1
ATOM 761 N N . MET A 1 107 ? 20.023 -19.461 64.288 1.00 7.57 105 MET A N 1
ATOM 762 C CA . MET A 1 107 ? 20.458 -18.037 64.342 1.00 7.96 105 MET A CA 1
ATOM 763 C C . MET A 1 107 ? 21.338 -17.733 63.112 1.00 7.79 105 MET A C 1
ATOM 764 O O . MET A 1 107 ? 22.280 -18.488 62.814 1.00 8.42 105 MET A O 1
ATOM 769 N N . ILE A 1 108 ? 21.087 -16.613 62.416 1.00 7.29 106 ILE A N 1
ATOM 770 C CA . ILE A 1 108 ? 21.995 -16.144 61.363 1.00 7.21 106 ILE A CA 1
ATOM 771 C C . ILE A 1 108 ? 23.177 -15.385 61.957 1.00 6.86 106 ILE A C 1
ATOM 772 O O . ILE A 1 108 ? 23.116 -14.894 63.098 1.00 6.69 106 ILE A O 1
ATOM 777 N N . SER A 1 109 ? 24.256 -15.365 61.161 1.00 7.19 107 SER A N 1
ATOM 778 C CA . SER A 1 109 ? 25.486 -14.716 61.662 1.00 7.43 107 SER A CA 1
ATOM 779 C C . SER A 1 109 ? 25.281 -13.218 61.881 1.00 7.73 107 SER A C 1
ATOM 780 O O . SER A 1 109 ? 24.389 -12.571 61.286 1.00 7.16 107 SER A O 1
ATOM 783 N N . GLU A 1 110 ? 26.140 -12.641 62.706 1.00 7.90 108 GLU A N 1
ATOM 784 C CA . GLU A 1 110 ? 26.064 -11.208 62.946 1.00 8.37 108 GLU A CA 1
ATOM 785 C C . GLU A 1 110 ? 26.413 -10.487 61.644 1.00 8.46 108 GLU A C 1
ATOM 786 O O . GLU A 1 110 ? 25.761 -9.476 61.324 1.00 7.44 108 GLU A O 1
ATOM 792 N N . LYS A 1 111 ? 27.424 -10.926 60.913 1.00 8.65 109 LYS A N 1
ATOM 793 C CA . LYS A 1 111 ? 27.666 -10.315 59.607 1.00 10.13 109 LYS A CA 1
ATOM 794 C C . LYS A 1 111 ? 26.410 -10.309 58.710 1.00 9.30 109 LYS A C 1
ATOM 795 O O . LYS A 1 111 ? 26.143 -9.292 58.061 1.00 8.83 109 LYS A O 1
ATOM 801 N N . ASP A 1 112 ? 25.676 -11.448 58.640 1.00 8.38 110 ASP A N 1
ATOM 802 C CA . ASP A 1 112 ? 24.510 -11.513 57.764 1.00 8.81 110 ASP A CA 1
ATOM 803 C C . ASP A 1 112 ? 23.432 -10.580 58.282 1.00 7.81 110 ASP A C 1
ATOM 804 O O . ASP A 1 112 ? 22.745 -9.984 57.443 1.00 7.38 110 ASP A O 1
ATOM 809 N N . ILE A 1 113 ? 23.199 -10.573 59.595 1.00 7.84 111 ILE A N 1
ATOM 810 C CA . ILE A 1 113 ? 22.074 -9.769 60.120 1.00 8.19 111 ILE A CA 1
ATOM 811 C C . ILE A 1 113 ? 22.364 -8.280 59.920 1.00 8.23 111 ILE A C 1
ATOM 812 O O . ILE A 1 113 ? 21.453 -7.473 59.555 1.00 8.03 111 ILE A O 1
ATOM 817 N N . MET A 1 114 ? 23.618 -7.869 60.053 1.00 7.60 112 MET A N 1
ATOM 818 C CA . MET A 1 114 ? 23.944 -6.477 59.722 1.00 8.41 112 MET A CA 1
ATOM 819 C C . MET A 1 114 ? 23.869 -6.184 58.228 1.00 8.28 112 MET A C 1
ATOM 820 O O . MET A 1 114 ? 23.362 -5.122 57.844 1.00 8.00 112 MET A O 1
ATOM 825 N N . SER A 1 115 ? 24.291 -7.140 57.405 1.00 7.79 113 SER A N 1
ATOM 826 C CA A SER A 1 115 ? 24.269 -6.989 55.954 0.50 8.17 113 SER A CA 1
ATOM 827 C CA B SER A 1 115 ? 24.278 -6.972 55.966 0.50 7.94 113 SER A CA 1
ATOM 828 C C . SER A 1 115 ? 22.858 -6.764 55.434 1.00 7.94 113 SER A C 1
ATOM 829 O O . SER A 1 115 ? 22.657 -5.929 54.510 1.00 8.35 113 SER A O 1
ATOM 834 N N . VAL A 1 116 ? 21.878 -7.473 56.031 1.00 7.84 114 VAL A N 1
ATOM 835 C CA . VAL A 1 116 ? 20.516 -7.330 55.481 1.00 7.71 114 VAL A CA 1
ATOM 836 C C . VAL A 1 116 ? 20.057 -5.871 55.656 1.00 7.08 114 VAL A C 1
ATOM 837 O O . VAL A 1 116 ? 19.473 -5.214 54.737 1.00 6.65 114 VAL A O 1
ATOM 841 N N . ILE A 1 117 ? 20.358 -5.252 56.839 1.00 6.65 115 ILE A N 1
ATOM 842 C CA . ILE A 1 117 ? 19.987 -3.847 56.981 1.00 6.97 115 ILE A CA 1
ATOM 843 C C . ILE A 1 117 ? 20.806 -2.960 56.012 1.00 6.84 115 ILE A C 1
ATOM 844 O O . ILE A 1 117 ? 20.272 -2.003 55.430 1.00 7.02 115 ILE A O 1
ATOM 849 N N . ASP A 1 118 ? 22.128 -3.200 55.952 1.00 6.64 116 ASP A N 1
ATOM 850 C CA . ASP A 1 118 ? 22.997 -2.315 55.161 1.00 7.03 116 ASP A CA 1
ATOM 851 C C . ASP A 1 118 ? 22.570 -2.361 53.689 1.00 6.63 116 ASP A C 1
ATOM 852 O O . ASP A 1 118 ? 22.605 -1.324 53.020 1.00 7.13 116 ASP A O 1
ATOM 857 N N . ILE A 1 119 ? 22.355 -3.575 53.104 1.00 5.73 117 ILE A N 1
ATOM 858 C CA . ILE A 1 119 ? 22.009 -3.655 51.679 1.00 5.49 117 ILE A CA 1
ATOM 859 C C . ILE A 1 119 ? 20.560 -3.179 51.460 1.00 5.14 117 ILE A C 1
ATOM 860 O O . ILE A 1 119 ? 20.297 -2.417 50.548 1.00 5.30 117 ILE A O 1
ATOM 865 N N . ASN A 1 120 ? 19.623 -3.720 52.229 1.00 4.86 118 ASN A N 1
ATOM 866 C CA . ASN A 1 120 ? 18.223 -3.517 51.837 1.00 4.79 118 ASN A CA 1
ATOM 867 C C . ASN A 1 120 ? 17.716 -2.139 52.258 1.00 4.73 118 ASN A C 1
ATOM 868 O O . ASN A 1 120 ? 16.708 -1.676 51.676 1.00 4.95 118 ASN A O 1
ATOM 873 N N . LEU A 1 121 ? 18.321 -1.497 53.281 1.00 4.90 119 LEU A N 1
ATOM 874 C CA . LEU A 1 121 ? 17.825 -0.187 53.700 1.00 5.23 119 LEU A CA 1
ATOM 875 C C . LEU A 1 121 ? 18.870 0.896 53.474 1.00 5.65 119 LEU A C 1
ATOM 876 O O . LEU A 1 121 ? 18.510 1.926 52.884 1.00 5.70 119 LEU A O 1
ATOM 881 N N . LYS A 1 122 ? 20.124 0.679 53.932 1.00 6.20 120 LYS A N 1
ATOM 882 C CA . LYS A 1 122 ? 21.114 1.737 53.689 1.00 6.67 120 LYS A CA 1
ATOM 883 C C . LYS A 1 122 ? 21.337 1.918 52.196 1.00 6.37 120 LYS A C 1
ATOM 884 O O . LYS A 1 122 ? 21.545 3.062 51.765 1.00 6.74 120 LYS A O 1
ATOM 890 N N . GLY A 1 123 ? 21.344 0.836 51.408 1.00 5.92 121 GLY A N 1
ATOM 891 C CA . GLY A 1 123 ? 21.682 0.884 49.993 1.00 5.34 121 GLY A CA 1
ATOM 892 C C . GLY A 1 123 ? 20.737 1.850 49.296 1.00 4.97 121 GLY A C 1
ATOM 893 O O . GLY A 1 123 ? 21.186 2.756 48.556 1.00 5.11 121 GLY A O 1
ATOM 894 N N . PRO A 1 124 ? 19.420 1.688 49.416 1.00 4.62 122 PRO A N 1
ATOM 895 C CA . PRO A 1 124 ? 18.532 2.618 48.739 1.00 4.69 122 PRO A CA 1
ATOM 896 C C . PRO A 1 124 ? 18.634 4.071 49.220 1.00 4.64 122 PRO A C 1
ATOM 897 O O . PRO A 1 124 ? 18.428 4.998 48.435 1.00 4.95 122 PRO A O 1
ATOM 901 N N . ILE A 1 125 ? 18.958 4.287 50.514 1.00 5.06 123 ILE A N 1
ATOM 902 C CA . ILE A 1 125 ? 19.181 5.659 51.012 1.00 5.05 123 ILE A CA 1
ATOM 903 C C . ILE A 1 125 ? 20.374 6.290 50.306 1.00 5.25 123 ILE A C 1
ATOM 904 O O . ILE A 1 125 ? 20.256 7.411 49.801 1.00 5.38 123 ILE A O 1
ATOM 909 N N . LEU A 1 126 ? 21.500 5.552 50.244 1.00 5.49 124 LEU A N 1
ATOM 910 C CA . LEU A 1 126 ? 22.700 6.142 49.633 1.00 5.92 124 LEU A CA 1
ATOM 911 C C . LEU A 1 126 ? 22.453 6.379 48.118 1.00 6.00 124 LEU A C 1
ATOM 912 O O . LEU A 1 126 ? 22.813 7.429 47.580 1.00 6.08 124 LEU A O 1
ATOM 917 N N . CYS A 1 127 ? 21.873 5.380 47.403 1.00 5.70 125 CYS A N 1
ATOM 918 C CA . CYS A 1 127 ? 21.717 5.537 45.967 1.00 5.92 125 CYS A CA 1
ATOM 919 C C . CYS A 1 127 ? 20.726 6.671 45.663 1.00 5.95 125 CYS A C 1
ATOM 920 O O . CYS A 1 127 ? 20.875 7.442 44.702 1.00 6.41 125 CYS A O 1
ATOM 923 N N . SER A 1 128 ? 19.642 6.749 46.489 1.00 5.93 126 SER A N 1
ATOM 924 C CA . SER A 1 128 ? 18.647 7.815 46.232 1.00 5.60 126 SER A CA 1
ATOM 925 C C . SER A 1 128 ? 19.259 9.189 46.438 1.00 5.90 126 SER A C 1
ATOM 926 O O . SER A 1 128 ? 18.994 10.087 45.617 1.00 6.48 126 SER A O 1
ATOM 929 N N . ARG A 1 129 ? 20.187 9.311 47.409 1.00 5.95 127 ARG A N 1
ATOM 930 C CA . ARG A 1 129 ? 20.793 10.635 47.622 1.00 6.37 127 ARG A CA 1
ATOM 931 C C . ARG A 1 129 ? 21.677 10.983 46.423 1.00 6.36 127 ARG A C 1
ATOM 932 O O . ARG A 1 129 ? 21.604 12.114 45.945 1.00 6.90 127 ARG A O 1
ATOM 940 N N . HIS A 1 130 ? 22.418 10.001 45.881 1.00 6.55 128 HIS A N 1
ATOM 941 C CA . HIS A 1 130 ? 23.264 10.377 44.742 1.00 6.65 128 HIS A CA 1
ATOM 942 C C . HIS A 1 130 ? 22.402 10.678 43.509 1.00 6.46 128 HIS A C 1
ATOM 943 O O . HIS A 1 130 ? 22.739 11.578 42.728 1.00 7.06 128 HIS A O 1
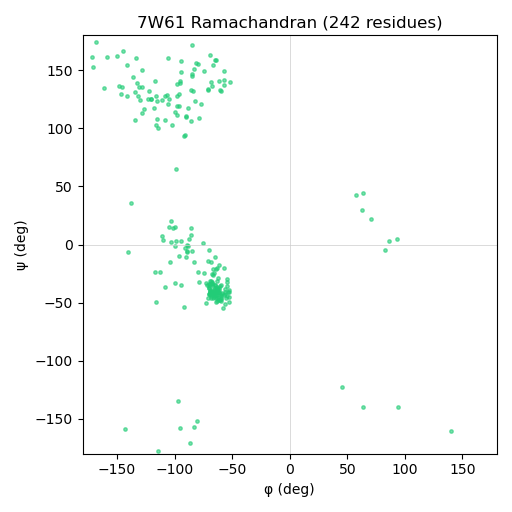ATOM 950 N N . ALA A 1 131 ? 21.378 9.841 43.255 1.00 6.43 129 ALA A N 1
ATOM 951 C CA . ALA A 1 131 ? 20.508 10.020 42.103 1.00 6.09 129 ALA A CA 1
ATOM 952 C C . ALA A 1 131 ? 19.813 11.382 42.137 1.00 6.27 129 ALA A C 1
ATOM 953 O O . ALA A 1 131 ? 19.755 12.066 41.118 1.00 6.49 129 ALA A O 1
ATOM 955 N N . ILE A 1 132 ? 19.303 11.782 43.296 1.00 6.09 130 ILE A N 1
ATOM 956 C CA . ILE A 1 132 ? 18.555 13.036 43.389 1.00 6.33 130 ILE A CA 1
ATOM 957 C C . ILE A 1 132 ? 19.543 14.216 43.261 1.00 6.42 130 ILE A C 1
ATOM 958 O O . ILE A 1 132 ? 19.140 15.210 42.617 1.00 6.86 130 ILE A O 1
ATOM 963 N N . ALA A 1 133 ? 20.774 14.076 43.781 1.00 6.74 131 ALA A N 1
ATOM 964 C CA . ALA A 1 133 ? 21.735 15.171 43.612 1.00 6.85 131 ALA A CA 1
ATOM 965 C C . ALA A 1 133 ? 22.020 15.355 42.102 1.00 7.19 131 ALA A C 1
ATOM 966 O O . ALA A 1 133 ? 22.051 16.499 41.605 1.00 7.48 131 ALA A O 1
ATOM 968 N N . SER A 1 134 ? 22.062 14.262 41.348 1.00 7.15 132 SER A N 1
ATOM 969 C CA . SER A 1 134 ? 22.282 14.337 39.908 1.00 7.77 132 SER A CA 1
ATOM 970 C C . SER A 1 134 ? 21.078 14.965 39.200 1.00 8.54 132 SER A C 1
ATOM 971 O O . SER A 1 134 ? 21.204 15.882 38.384 1.00 8.77 132 SER A O 1
ATOM 974 N N . MET A 1 135 ? 19.898 14.527 39.590 1.00 8.18 133 MET A N 1
ATOM 975 C CA . MET A 1 135 ? 18.677 15.059 38.950 1.00 9.07 133 MET A CA 1
ATOM 976 C C . MET A 1 135 ? 18.555 16.562 39.189 1.00 9.76 133 MET A C 1
ATOM 977 O O . MET A 1 135 ? 18.299 17.313 38.251 1.00 10.20 133 MET A O 1
ATOM 982 N N . THR A 1 136 ? 18.742 17.010 40.411 1.00 9.98 134 THR A N 1
ATOM 983 C CA . THR A 1 136 ? 18.543 18.419 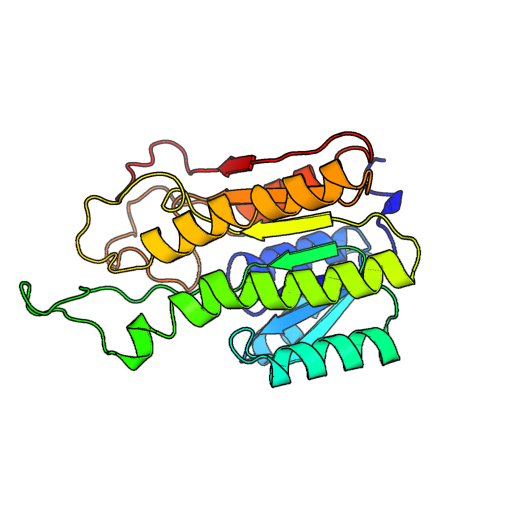40.725 1.00 10.63 134 THR A CA 1
ATOM 984 C C . THR A 1 136 ? 19.693 19.270 40.136 1.00 11.13 134 THR A C 1
ATOM 985 O O . THR A 1 136 ? 19.423 20.360 39.636 1.00 11.42 134 THR A O 1
ATOM 989 N N . ARG A 1 137 ? 20.905 18.738 40.075 1.00 11.25 135 ARG A N 1
ATOM 990 C CA . ARG A 1 137 ? 22.011 19.426 39.390 1.00 12.61 135 ARG A CA 1
ATOM 991 C C . ARG A 1 137 ? 21.612 19.713 37.939 1.00 12.31 135 ARG A C 1
ATOM 992 O O . ARG A 1 137 ? 21.908 20.799 37.403 1.00 14.16 135 ARG A O 1
ATOM 1000 N N . ASN A 1 138 ? 20.910 18.777 37.312 1.00 12.67 136 ASN A N 1
ATOM 1001 C CA . ASN A 1 138 ? 20.545 18.801 35.904 1.00 12.74 136 ASN A CA 1
ATOM 1002 C C . ASN A 1 138 ? 19.159 19.396 35.644 1.00 12.85 136 ASN A C 1
ATOM 1003 O O . ASN A 1 138 ? 18.656 19.262 34.543 1.00 13.24 136 ASN A O 1
ATOM 1008 N N . LYS A 1 139 ? 18.509 19.864 36.687 1.00 13.23 137 LYS A N 1
ATOM 1009 C CA . LYS A 1 139 ? 17.193 20.459 36.601 1.00 14.41 137 LYS A CA 1
ATOM 1010 C C . LYS A 1 139 ? 16.214 19.468 35.978 1.00 13.01 137 LYS A C 1
ATOM 1011 O O . LYS A 1 139 ? 15.366 19.841 35.158 1.00 12.76 137 LYS A O 1
ATOM 1017 N N . PHE A 1 140 ? 16.293 18.181 36.403 1.00 11.22 138 PHE A N 1
ATOM 1018 C CA . PHE A 1 140 ? 15.455 17.165 35.790 1.00 9.52 138 PHE A CA 1
ATOM 1019 C C . PHE A 1 140 ? 14.591 16.474 36.854 1.00 8.62 138 PHE A C 1
ATOM 1020 O O . PHE A 1 140 ? 15.097 16.107 37.925 1.00 7.61 138 PHE A O 1
ATOM 1028 N N . ASP A 1 141 ? 13.287 16.340 36.590 1.00 8.18 139 ASP A N 1
ATOM 1029 C CA . ASP A 1 141 ? 12.394 15.618 37.531 1.00 8.60 139 ASP A CA 1
ATOM 1030 C C . ASP A 1 141 ? 12.332 14.144 37.149 1.00 8.35 139 ASP A C 1
ATOM 1031 O O . ASP A 1 141 ? 11.493 13.734 36.312 1.00 9.12 139 ASP A O 1
ATOM 1036 N N . GLY A 1 142 ? 13.197 13.303 37.781 1.00 7.50 140 GLY A N 1
ATOM 1037 C CA . GLY A 1 142 ? 13.244 11.873 37.423 1.00 6.66 140 GLY A CA 1
ATOM 1038 C C . GLY A 1 142 ? 12.370 11.046 38.345 1.00 6.28 140 GLY A C 1
ATOM 1039 O O . GLY A 1 142 ? 11.396 11.577 38.926 1.00 6.26 140 GLY A O 1
ATOM 1040 N N . HIS A 1 143 ? 12.675 9.742 38.432 1.00 5.70 141 HIS A N 1
ATOM 1041 C CA . HIS A 1 143 ? 11.798 8.798 39.139 1.00 5.40 141 HIS A CA 1
ATOM 1042 C C . HIS A 1 143 ? 12.672 7.809 39.887 1.00 5.29 141 HIS A C 1
ATOM 1043 O O . HIS A 1 143 ? 13.598 7.228 39.296 1.00 5.19 141 HIS A O 1
ATOM 1050 N N . ILE A 1 144 ? 12.371 7.680 41.192 1.00 4.87 142 ILE A N 1
ATOM 1051 C CA . ILE A 1 144 ? 13.043 6.725 42.068 1.00 5.07 142 ILE A CA 1
ATOM 1052 C C . ILE A 1 144 ? 12.055 5.582 42.279 1.00 4.85 142 ILE A C 1
ATOM 1053 O O . ILE A 1 144 ? 10.919 5.838 42.676 1.00 4.92 142 ILE A O 1
ATOM 1058 N N . VAL A 1 145 ? 12.490 4.346 41.976 1.00 4.83 143 VAL A N 1
ATOM 1059 C CA . VAL A 1 145 ? 11.622 3.176 42.223 1.00 4.95 143 VAL A CA 1
ATOM 1060 C C . VAL A 1 145 ? 12.379 2.272 43.201 1.00 4.99 143 VAL A C 1
ATOM 1061 O O . VAL A 1 145 ? 13.475 1.801 42.910 1.00 4.97 143 VAL A O 1
ATOM 1065 N N . ASN A 1 146 ? 11.683 1.958 44.311 1.00 4.82 144 ASN A N 1
ATOM 1066 C CA . ASN A 1 146 ? 12.312 1.129 45.331 1.00 4.89 144 ASN A CA 1
ATOM 1067 C C . ASN A 1 146 ? 11.597 -0.210 45.314 1.00 4.96 144 ASN A C 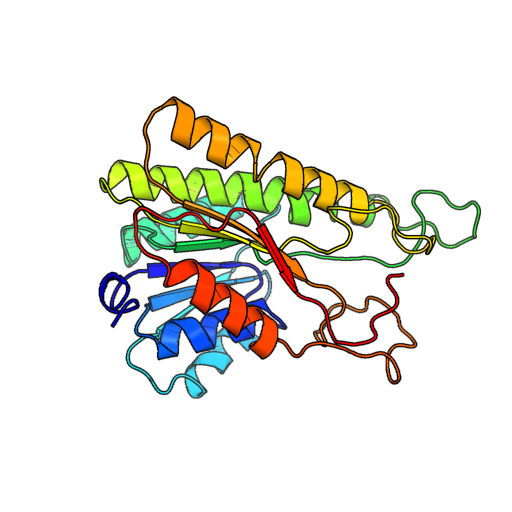1
ATOM 1068 O O . ASN A 1 146 ? 10.377 -0.281 45.414 1.00 5.17 144 ASN A O 1
ATOM 1073 N N . ILE A 1 147 ? 12.348 -1.298 45.129 1.00 4.62 145 ILE A N 1
ATOM 1074 C CA . ILE A 1 147 ? 11.734 -2.648 45.159 1.00 4.80 145 ILE A CA 1
ATOM 1075 C C . ILE A 1 147 ? 11.678 -3.111 46.603 1.00 4.74 145 ILE A C 1
ATOM 1076 O O . ILE A 1 147 ? 12.707 -3.339 47.286 1.00 4.49 145 ILE A O 1
ATOM 1081 N N . ASN A 1 148 ? 10.436 -3.080 47.119 1.00 4.65 146 ASN A N 1
ATOM 1082 C CA . ASN A 1 148 ? 10.153 -3.368 48.512 1.00 4.98 146 ASN A CA 1
ATOM 1083 C C . ASN A 1 148 ? 9.716 -4.853 48.571 1.00 5.29 146 ASN A C 1
ATOM 1084 O O . ASN A 1 148 ? 10.435 -5.687 48.049 1.00 6.23 146 ASN A O 1
ATOM 1089 N N . SER A 1 149 ? 8.637 -5.180 49.302 1.00 5.02 147 SER A N 1
ATOM 1090 C CA . SER A 1 149 ? 8.189 -6.561 49.524 1.00 4.96 147 SER A CA 1
ATOM 1091 C C . SER A 1 149 ? 6.812 -6.473 50.193 1.00 4.65 147 SER A C 1
ATOM 1092 O O . SER A 1 149 ? 6.568 -5.496 50.910 1.00 4.67 147 SER A O 1
ATOM 1095 N N . ILE A 1 150 ? 5.967 -7.507 50.000 1.00 4.57 148 ILE A N 1
ATOM 1096 C CA . ILE A 1 150 ? 4.805 -7.533 50.900 1.00 4.65 148 ILE A CA 1
ATOM 1097 C C . ILE A 1 150 ? 5.226 -7.480 52.375 1.00 4.45 148 ILE A C 1
ATOM 1098 O O . ILE A 1 150 ? 4.482 -6.897 53.183 1.00 4.33 148 ILE A O 1
ATOM 1103 N N . ALA A 1 151 ? 6.415 -8.013 52.704 1.00 4.50 149 ALA A N 1
ATOM 1104 C CA . ALA A 1 151 ? 6.891 -8.007 54.063 1.00 4.47 149 ALA A CA 1
ATOM 1105 C C . ALA A 1 151 ? 7.384 -6.644 54.532 1.00 4.40 149 ALA A C 1
ATOM 1106 O O . ALA A 1 151 ? 7.823 -6.543 55.689 1.00 4.54 149 ALA A O 1
ATOM 1108 N N . GLY A 1 152 ? 7.306 -5.603 53.678 1.00 4.30 150 GLY A N 1
ATOM 1109 C CA . GLY A 1 152 ? 7.444 -4.265 54.168 1.00 4.22 150 GLY A CA 1
ATOM 1110 C C . GLY A 1 152 ? 6.121 -3.680 54.681 1.00 4.34 150 GLY A C 1
ATOM 1111 O O . GLY A 1 152 ? 6.092 -2.500 55.068 1.00 4.81 150 GLY A O 1
ATOM 1112 N N . HIS A 1 153 ? 5.068 -4.510 54.768 1.00 4.36 151 HIS A N 1
ATOM 1113 C CA . HIS A 1 153 ? 3.758 -4.000 55.115 1.00 4.49 151 HIS A CA 1
ATOM 1114 C C . HIS A 1 153 ? 2.994 -4.928 56.058 1.00 4.43 151 HIS A C 1
ATOM 1115 O O . HIS A 1 153 ? 1.873 -4.555 56.492 1.00 4.63 151 HIS A O 1
ATOM 1122 N N . TYR A 1 154 ? 3.555 -6.120 56.331 1.00 4.44 152 TYR A N 1
ATOM 1123 C CA . TYR A 1 154 ? 2.970 -7.020 57.345 1.00 4.51 152 TYR A CA 1
ATOM 1124 C C . TYR A 1 154 ? 4.150 -7.834 57.944 1.00 4.57 152 TYR A C 1
ATOM 1125 O O . TYR A 1 154 ? 5.226 -7.938 57.289 1.00 4.54 152 TYR A O 1
ATOM 1134 N N . VAL A 1 155 ? 3.915 -8.424 59.114 1.00 4.55 153 VAL A N 1
ATOM 1135 C CA . VAL A 1 155 ? 5.005 -9.170 59.807 1.00 4.78 153 VAL A CA 1
ATOM 1136 C C . VAL A 1 155 ? 4.808 -10.626 59.413 1.00 4.71 153 VAL A C 1
ATOM 1137 O O . VAL A 1 155 ? 3.761 -11.217 59.681 1.00 4.93 153 VAL A O 1
ATOM 1141 N N . PRO A 1 156 ? 5.789 -11.257 58.753 1.00 4.78 154 PRO A N 1
ATOM 1142 C CA . PRO A 1 156 ? 5.641 -12.682 58.397 1.00 4.91 154 PRO A CA 1
ATOM 1143 C C . PRO A 1 156 ? 5.485 -13.601 59.615 1.00 5.20 154 PRO A C 1
ATOM 1144 O O . PRO A 1 156 ? 5.946 -13.295 60.729 1.00 5.16 154 PRO A O 1
ATOM 1148 N N A TRP A 1 157 ? 4.744 -14.715 59.450 0.50 5.24 155 TRP A N 1
ATOM 1149 N N B TRP A 1 157 ? 4.763 -14.699 59.389 0.50 5.56 155 TRP A N 1
ATOM 1150 C CA A TRP A 1 157 ? 4.555 -15.726 60.488 0.50 5.61 155 TRP A CA 1
ATOM 1151 C CA B TRP A 1 157 ? 4.483 -15.674 60.417 0.50 6.17 155 TRP A CA 1
ATOM 1152 C C A TRP A 1 157 ? 5.808 -16.570 60.582 0.50 5.98 155 TRP A C 1
ATOM 1153 C C B TRP A 1 157 ? 5.683 -16.600 60.534 0.50 6.32 155 TRP A C 1
ATOM 1154 O O A TRP A 1 157 ? 6.207 -17.007 61.660 0.50 6.38 155 TRP A O 1
ATOM 1155 O O B TRP A 1 157 ? 5.945 -17.090 61.621 0.50 6.53 155 TRP A O 1
ATOM 1176 N N . SER A 1 158 ? 6.398 -16.788 59.408 1.00 6.37 156 SER A N 1
ATOM 1177 C CA . SER A 1 158 ? 7.601 -17.626 59.410 1.00 6.68 156 SER A CA 1
ATOM 1178 C C . SER A 1 158 ? 8.692 -17.046 60.298 1.00 6.44 156 SER A C 1
ATOM 1179 O O . SER A 1 158 ? 9.087 -15.889 60.096 1.00 7.09 156 SER A O 1
ATOM 1182 N N . SER A 1 159 ? 9.295 -17.899 61.146 1.00 6.64 157 SER A N 1
ATOM 1183 C CA . SER A 1 159 ? 10.419 -17.425 61.941 1.00 6.62 157 SER A CA 1
ATOM 1184 C C . SER A 1 159 ? 11.735 -17.541 61.171 1.00 6.65 157 SER A C 1
ATOM 1185 O O . SER A 1 159 ? 12.801 -17.389 61.798 1.00 7.28 157 SER A O 1
ATOM 1188 N N . LYS A 1 160 ? 11.674 -17.750 59.846 1.00 6.50 158 LYS A N 1
ATOM 1189 C CA . LYS A 1 160 ? 12.939 -17.698 59.097 1.00 6.27 158 LYS A CA 1
ATOM 1190 C C . LYS A 1 160 ? 13.255 -16.269 58.641 1.00 6.16 158 LYS A C 1
ATOM 1191 O O . LYS A 1 160 ? 14.276 -16.017 57.987 1.00 5.94 158 LYS A O 1
ATOM 1197 N N . PHE A 1 161 ? 12.364 -15.332 58.963 1.00 6.03 159 PHE A N 1
ATOM 1198 C CA . PHE A 1 161 ? 12.520 -14.006 58.352 1.00 6.62 159 PHE A CA 1
ATOM 1199 C C . PHE A 1 161 ? 13.378 -13.011 59.123 1.00 6.41 159 PHE A C 1
ATOM 1200 O O . PHE A 1 161 ? 13.747 -11.996 58.473 1.00 6.46 159 PHE A O 1
ATOM 1208 N N . ASN A 1 162 ? 13.772 -13.265 60.395 1.00 5.88 160 ASN A N 1
ATOM 1209 C CA . ASN A 1 162 ? 14.752 -12.423 61.109 1.00 6.02 160 ASN A CA 1
ATOM 1210 C C . ASN A 1 162 ? 14.434 -10.930 60.911 1.00 5.79 160 ASN A C 1
ATOM 1211 O O . ASN A 1 162 ? 13.362 -10.475 61.356 1.00 6.03 160 ASN A O 1
ATOM 1216 N N . VAL A 1 163 ? 15.370 -10.151 60.379 1.00 5.58 161 VAL A N 1
ATOM 1217 C CA . VAL A 1 163 ? 15.192 -8.710 60.240 1.00 5.72 161 VAL A CA 1
ATOM 1218 C C . VAL A 1 163 ? 14.897 -8.314 58.798 1.00 5.02 161 VAL A C 1
ATOM 1219 O O . VAL A 1 163 ? 14.952 -7.127 58.463 1.00 4.92 161 VAL A O 1
ATOM 1223 N N . TYR A 1 164 ? 14.536 -9.290 57.969 1.00 4.93 162 TYR A N 1
ATOM 1224 C CA . TYR A 1 164 ? 14.179 -8.912 56.613 1.00 4.94 162 TYR A CA 1
ATOM 1225 C C . TYR A 1 164 ? 12.940 -8.015 56.557 1.00 4.74 162 TYR A C 1
ATOM 1226 O O . TYR A 1 164 ? 12.909 -6.999 55.811 1.00 4.46 162 TYR A O 1
ATOM 1235 N N . ALA A 1 165 ? 11.900 -8.398 57.314 1.00 4.92 163 ALA A N 1
ATOM 1236 C CA . ALA A 1 165 ? 10.745 -7.535 57.350 1.00 4.97 163 ALA A CA 1
ATOM 1237 C C . ALA A 1 165 ? 11.084 -6.163 57.938 1.00 5.04 163 ALA A C 1
ATOM 1238 O O . ALA A 1 165 ? 10.656 -5.145 57.410 1.00 5.14 163 ALA A O 1
ATOM 1240 N N . SER A 1 166 ? 11.896 -6.165 58.993 1.00 4.90 164 SER A N 1
ATOM 1241 C CA . SER A 1 166 ? 12.337 -4.878 59.541 1.00 4.60 164 SER A CA 1
ATOM 1242 C C . SER A 1 166 ? 12.989 -4.028 58.444 1.00 4.57 164 SER A C 1
ATOM 1243 O O . SER A 1 166 ? 12.676 -2.822 58.342 1.00 4.47 164 SER A O 1
ATOM 1246 N N . SER A 1 167 ? 13.850 -4.611 57.604 1.00 4.17 165 SER A N 1
ATOM 1247 C CA . SER A 1 167 ? 14.517 -3.781 56.611 1.00 4.15 165 SER A CA 1
ATOM 1248 C C . SER A 1 167 ? 13.490 -3.210 55.630 1.00 4.05 165 SER A C 1
ATOM 1249 O O . SER A 1 167 ? 13.677 -2.105 55.172 1.00 4.25 165 SER A O 1
ATOM 1252 N N . LYS A 1 168 ? 12.459 -4.015 55.277 1.00 4.11 166 LYS A N 1
ATOM 1253 C CA . LYS A 1 168 ? 11.472 -3.560 54.281 1.00 3.98 166 LYS A CA 1
ATOM 1254 C C . LYS A 1 168 ? 10.457 -2.594 54.901 1.00 3.89 166 LYS A C 1
ATOM 1255 O O . LYS A 1 168 ? 10.014 -1.677 54.183 1.00 3.90 166 LYS A O 1
ATOM 1261 N N . TYR A 1 169 ? 10.111 -2.765 56.197 1.00 3.81 167 TYR A N 1
ATOM 1262 C CA . TYR A 1 169 ? 9.360 -1.717 56.902 1.00 3.88 167 TYR A CA 1
ATOM 1263 C C . TYR A 1 169 ? 10.147 -0.408 56.877 1.00 3.72 167 TYR A C 1
ATOM 1264 O O . TYR A 1 169 ? 9.572 0.662 56.598 1.00 3.80 167 TYR A O 1
ATOM 1273 N N . GLY A 1 170 ? 11.473 -0.534 57.099 1.00 3.64 168 GLY A N 1
ATOM 1274 C CA . GLY A 1 170 ? 12.393 0.599 56.949 1.00 3.83 168 GLY A CA 1
ATOM 1275 C C . GLY A 1 170 ? 12.206 1.242 55.570 1.00 3.81 168 GLY A C 1
ATOM 1276 O O . GLY A 1 170 ? 12.156 2.476 55.373 1.00 3.88 168 GLY A O 1
ATOM 1277 N N . LEU A 1 171 ? 12.223 0.389 54.537 1.00 3.85 169 LEU A N 1
ATOM 1278 C CA . LEU A 1 171 ? 12.130 0.947 53.172 1.00 3.93 169 LEU A CA 1
ATOM 1279 C C . LEU A 1 171 ? 10.765 1.562 52.898 1.00 3.87 169 LEU A C 1
ATOM 1280 O O . LEU A 1 171 ? 10.664 2.566 52.216 1.00 3.77 169 LEU A O 1
ATOM 1285 N N . THR A 1 172 ? 9.682 1.022 53.480 1.00 3.59 170 THR A N 1
ATOM 1286 C CA . THR A 1 172 ? 8.354 1.657 53.333 1.00 3.68 170 THR A CA 1
ATOM 1287 C C . THR A 1 172 ? 8.383 3.091 53.906 1.00 3.74 170 THR A C 1
ATOM 1288 O O . THR A 1 172 ? 7.940 4.052 53.265 1.00 4.03 170 THR A O 1
ATOM 1292 N N . GLY A 1 173 ? 8.931 3.194 55.127 1.00 3.76 171 GLY A N 1
ATOM 1293 C CA . GLY A 1 173 ? 8.990 4.507 55.739 1.00 3.84 171 GLY A CA 1
ATOM 1294 C C . GLY A 1 173 ? 9.933 5.462 55.013 1.00 4.07 171 GLY A C 1
ATOM 1295 O O . GLY A 1 173 ? 9.568 6.651 54.863 1.00 4.44 171 GLY A O 1
ATOM 1296 N N . PHE A 1 174 ? 11.103 4.922 54.597 1.00 4.13 172 PHE A N 1
ATOM 1297 C CA . PHE A 1 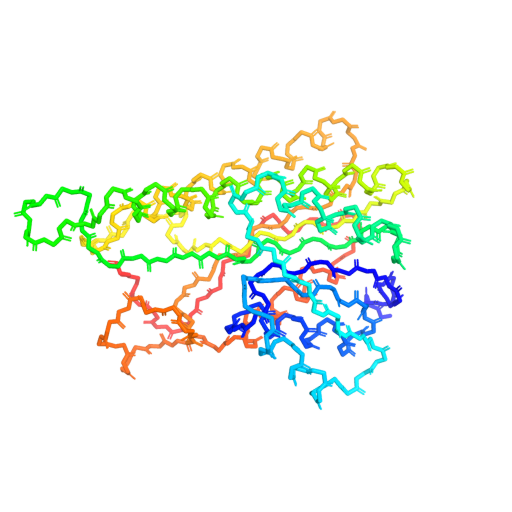174 ? 12.031 5.743 53.805 1.00 4.64 172 PHE A CA 1
ATOM 1298 C C . PHE A 1 174 ? 11.365 6.302 52.562 1.00 4.39 172 PHE A C 1
ATOM 1299 O O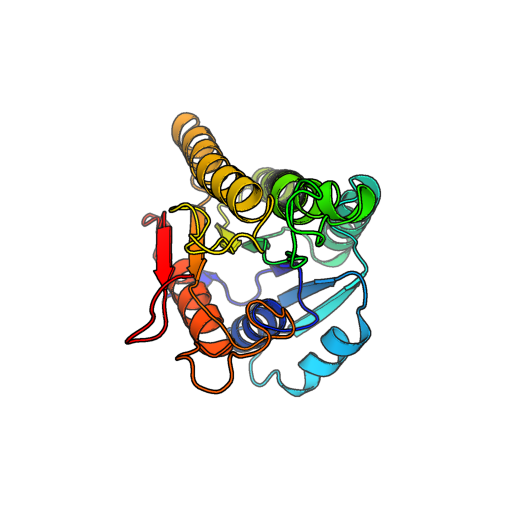 . PHE A 1 174 ? 11.471 7.487 52.225 1.00 4.49 172 PHE A O 1
ATOM 1307 N N . SER A 1 175 ? 10.737 5.404 51.800 1.00 4.29 173 SER A N 1
ATOM 1308 C CA A SER A 1 175 ? 10.147 5.795 50.519 0.50 4.13 173 SER A CA 1
ATOM 1309 C CA B SER A 1 175 ? 10.202 5.818 50.522 0.50 4.51 173 SER A CA 1
ATOM 1310 C C . SER A 1 175 ? 9.144 6.920 50.728 1.00 4.31 173 SER A C 1
ATOM 1311 O O . SER A 1 175 ? 9.074 7.919 49.961 1.00 4.26 173 SER A O 1
ATOM 1316 N N . ALA A 1 176 ? 8.264 6.771 51.743 1.00 4.01 174 ALA A N 1
ATOM 1317 C CA . ALA A 1 176 ? 7.239 7.771 52.007 1.00 4.10 174 ALA A CA 1
ATOM 1318 C C . ALA A 1 176 ? 7.829 9.075 52.528 1.00 4.23 174 ALA A C 1
ATOM 1319 O O . ALA A 1 176 ? 7.392 10.147 52.104 1.00 4.19 174 ALA A O 1
ATOM 1321 N N . SER A 1 177 ? 8.838 8.981 53.434 1.00 4.14 175 SER A N 1
ATOM 1322 C CA . SER A 1 177 ? 9.458 10.225 53.907 1.00 4.46 175 SER A CA 1
ATOM 1323 C C . SER A 1 177 ? 10.229 10.904 52.773 1.00 4.45 175 SER A C 1
ATOM 1324 O O . SER A 1 177 ? 10.270 12.135 52.763 1.00 4.71 175 SER A O 1
ATOM 1327 N N . LEU A 1 178 ? 10.851 10.136 51.845 1.00 4.30 176 LEU A N 1
ATOM 1328 C CA . LEU A 1 178 ? 11.516 10.817 50.740 1.00 4.44 176 LEU A CA 1
ATOM 1329 C C . LEU A 1 178 ? 10.498 11.561 49.878 1.00 4.49 176 LEU A C 1
ATOM 1330 O O . LEU A 1 178 ? 10.715 12.716 49.539 1.00 4.36 176 LEU A O 1
ATOM 1335 N N . LEU A 1 179 ? 9.412 10.899 49.475 1.00 4.35 177 LEU A N 1
ATOM 1336 C CA . LEU A 1 179 ? 8.422 11.611 48.686 1.00 4.64 177 LEU A CA 1
ATOM 1337 C C . LEU A 1 179 ? 7.813 12.807 49.435 1.00 4.53 177 LEU A C 1
ATOM 1338 O O . LEU A 1 179 ? 7.646 13.873 48.811 1.00 4.59 177 LEU A O 1
ATOM 1343 N N . ASN A 1 180 ? 7.633 12.669 50.760 1.00 4.55 178 ASN A N 1
ATOM 1344 C CA . ASN A 1 180 ? 7.183 13.755 51.616 1.00 4.63 178 ASN A CA 1
ATOM 1345 C C . ASN A 1 180 ? 8.089 14.999 51.557 1.00 4.85 178 ASN A C 1
ATOM 1346 O O . ASN A 1 180 ? 7.611 16.124 51.427 1.00 5.20 178 ASN A O 1
ATOM 1351 N N . GLU A 1 181 ? 9.392 14.742 51.573 1.00 4.94 179 GLU A N 1
ATOM 1352 C CA . GLU A 1 181 ? 10.389 15.788 51.616 1.00 5.14 179 GLU A CA 1
ATOM 1353 C C . GLU A 1 181 ? 10.404 16.482 50.264 1.00 5.24 179 GLU A C 1
ATOM 1354 O O . GLU A 1 181 ? 10.390 17.722 50.213 1.00 5.51 179 GLU A O 1
ATOM 1360 N N . LEU A 1 182 ? 10.397 15.702 49.165 1.00 5.14 180 LEU A N 1
ATOM 1361 C CA . LEU A 1 182 ? 10.374 16.322 47.829 1.00 5.25 180 LEU A CA 1
ATOM 1362 C C . LEU A 1 182 ? 9.119 17.207 47.657 1.00 5.55 180 LEU A C 1
ATOM 1363 O O . LEU A 1 182 ? 9.226 18.388 47.318 1.00 5.83 180 LEU A O 1
ATOM 1368 N N . ALA A 1 183 ? 7.977 16.643 48.073 1.00 5.56 181 ALA A N 1
ATOM 1369 C CA . ALA A 1 183 ? 6.721 17.404 47.929 1.00 6.05 181 ALA A CA 1
ATOM 1370 C C . ALA A 1 183 ? 6.696 18.669 48.774 1.00 6.66 181 ALA A C 1
ATOM 1371 O O . ALA A 1 183 ? 6.192 19.721 48.330 1.00 6.42 181 ALA A O 1
ATOM 1373 N N . ASP A 1 184 ? 7.204 18.575 50.004 1.00 6.64 182 ASP A N 1
ATOM 1374 C CA . ASP A 1 184 ? 7.182 19.717 50.902 1.00 8.27 182 ASP A CA 1
ATOM 1375 C C . ASP A 1 184 ? 8.004 20.872 50.315 1.00 7.93 182 ASP A C 1
ATOM 1376 O O . ASP A 1 184 ? 7.653 22.066 50.556 1.00 8.73 182 ASP A O 1
ATOM 1381 N N . HIS A 1 185 ? 9.044 20.556 49.506 1.00 7.59 183 HIS A N 1
ATOM 1382 C CA . HIS A 1 185 ? 9.849 21.621 48.888 1.00 8.81 183 HIS A CA 1
ATOM 1383 C C . HIS A 1 185 ? 9.406 21.857 47.437 1.00 9.33 183 HIS A C 1
ATOM 1384 O O . HIS A 1 185 ? 10.150 22.490 46.673 1.00 10.23 183 HIS A O 1
ATOM 1391 N N . LYS A 1 186 ? 8.218 21.339 47.046 1.00 9.00 184 LYS A N 1
ATOM 1392 C CA . LYS A 1 186 ? 7.678 21.593 45.711 1.00 9.89 184 LYS A CA 1
ATOM 1393 C C . LYS A 1 186 ? 8.564 21.029 44.589 1.00 9.30 184 LYS A C 1
ATOM 1394 O O . LYS A 1 186 ? 8.511 21.489 43.437 1.00 10.80 184 LYS A O 1
ATOM 1400 N N . ASN A 1 187 ? 9.279 19.939 44.893 1.00 8.01 185 ASN A N 1
ATOM 1401 C CA . ASN A 1 187 ? 10.073 19.269 43.904 1.00 7.46 185 ASN A CA 1
ATOM 1402 C C . ASN A 1 187 ? 9.239 18.117 43.342 1.00 6.95 185 ASN A C 1
ATOM 1403 O O . ASN A 1 187 ? 8.523 17.424 44.088 1.00 7.21 185 ASN A O 1
ATOM 1408 N N . LYS A 1 188 ? 9.349 17.928 42.032 1.00 6.69 186 LYS A N 1
ATOM 1409 C CA . LYS A 1 188 ? 8.497 17.061 41.236 1.00 6.92 186 LYS A CA 1
ATOM 1410 C C . LYS A 1 188 ? 9.125 15.717 40.894 1.00 6.29 186 LYS A C 1
ATOM 1411 O O . LYS A 1 188 ? 8.520 14.964 40.084 1.00 6.31 186 LYS A O 1
ATOM 1417 N N . ILE A 1 189 ? 10.211 15.344 41.569 1.00 6.06 187 ILE A N 1
ATOM 1418 C CA . ILE A 1 189 ? 10.728 13.974 41.359 1.00 5.74 187 ILE A CA 1
ATOM 1419 C C . ILE A 1 189 ? 9.732 12.972 41.953 1.00 5.76 187 ILE A C 1
ATOM 1420 O O . ILE A 1 189 ? 9.166 13.207 43.063 1.00 6.52 187 ILE A O 1
ATOM 1425 N N . LYS A 1 190 ? 9.545 11.876 41.228 1.00 5.59 188 LYS A N 1
ATOM 1426 C CA . LYS A 1 190 ? 8.579 10.838 41.648 1.00 5.67 188 LYS A CA 1
ATOM 1427 C C . LYS A 1 190 ? 9.279 9.736 42.443 1.00 5.54 188 LYS A C 1
ATOM 1428 O O . LYS A 1 190 ? 10.448 9.464 42.202 1.00 5.54 188 LYS A O 1
ATOM 1434 N N . VAL A 1 191 ? 8.536 9.142 43.387 1.00 5.18 189 VAL A N 1
ATOM 1435 C CA . VAL A 1 191 ? 9.046 8.019 44.154 1.00 5.34 189 VAL A CA 1
ATOM 1436 C C . VAL A 1 191 ? 7.958 6.965 44.204 1.00 5.11 189 VAL A C 1
ATOM 1437 O O . VAL A 1 191 ? 6.789 7.300 44.565 1.00 5.57 189 VAL A O 1
ATOM 1441 N N . THR A 1 192 ? 8.320 5.721 43.898 1.00 4.98 190 THR A N 1
ATOM 1442 C CA . THR A 1 192 ? 7.366 4.600 43.967 1.00 5.05 190 THR A CA 1
ATOM 1443 C C . THR A 1 192 ? 7.957 3.470 44.786 1.00 4.90 190 THR A C 1
ATOM 1444 O O . THR A 1 192 ? 9.124 3.105 44.565 1.00 5.25 190 THR A O 1
ATOM 1448 N N . SER A 1 193 ? 7.168 2.864 45.709 1.00 4.69 191 SER A N 1
ATOM 1449 C CA . SER A 1 193 ? 7.513 1.593 46.314 1.00 4.54 191 SER A CA 1
ATOM 1450 C C . SER A 1 193 ? 6.744 0.497 45.562 1.00 4.46 191 SER A C 1
ATOM 1451 O O . SER A 1 193 ? 5.518 0.517 45.505 1.00 4.26 191 SER A O 1
ATOM 1454 N N . VAL A 1 194 ? 7.501 -0.434 44.940 1.00 4.40 192 VAL A N 1
ATOM 1455 C CA . VAL A 1 194 ? 6.841 -1.575 44.342 1.00 4.57 192 VAL A CA 1
ATOM 1456 C C . VAL A 1 194 ? 7.095 -2.790 45.233 1.00 4.76 192 VAL A C 1
ATOM 1457 O O . VAL A 1 194 ? 8.247 -3.127 45.463 1.00 4.80 192 VAL A O 1
ATOM 1461 N N . SER A 1 195 ? 6.011 -3.416 45.734 1.00 4.50 193 SER A N 1
ATOM 1462 C CA . SER A 1 195 ? 6.131 -4.440 46.793 1.00 4.54 193 SER A CA 1
ATOM 1463 C C . SER A 1 195 ? 5.688 -5.772 46.235 1.00 4.87 193 SER A C 1
ATOM 1464 O O . SER A 1 195 ? 4.483 -6.065 46.245 1.00 4.76 193 SER A O 1
ATOM 1467 N N . PRO A 1 196 ? 6.613 -6.664 45.836 1.00 4.74 194 PRO A N 1
ATOM 1468 C CA . PRO A 1 196 ? 6.186 -7.993 45.333 1.00 5.20 194 PRO A CA 1
ATOM 1469 C C . PRO A 1 196 ? 5.925 -8.983 46.467 1.00 5.20 194 PRO A C 1
ATOM 1470 O O . PRO A 1 196 ? 6.516 -8.924 47.554 1.00 4.94 194 PRO A O 1
ATOM 1474 N N . GLY A 1 197 ? 4.982 -9.937 46.167 1.00 5.58 195 GLY A N 1
ATOM 1475 C CA . GLY A 1 197 ? 4.952 -11.219 46.837 1.00 5.70 195 GLY A CA 1
ATOM 1476 C C . GLY A 1 197 ? 6.001 -12.153 46.199 1.00 6.12 195 GLY A C 1
ATOM 1477 O O . GLY A 1 197 ? 7.039 -11.699 45.680 1.00 5.77 195 GLY A O 1
ATOM 1478 N N . LEU A 1 198 ? 5.770 -13.472 46.241 1.00 5.8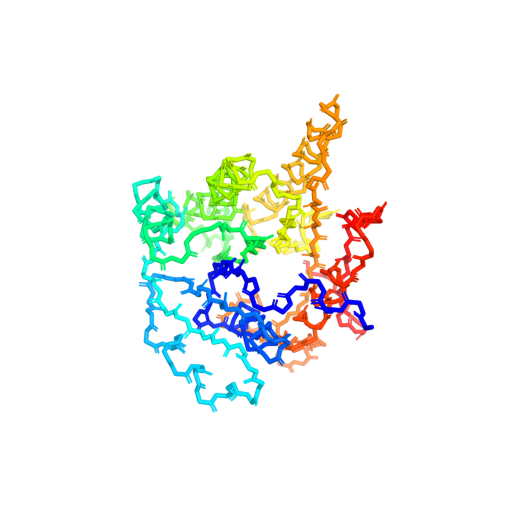4 196 LEU A N 1
ATOM 1479 C CA . LEU A 1 198 ? 6.850 -14.398 45.842 1.00 6.26 196 LEU A CA 1
ATOM 1480 C C . LEU A 1 198 ? 7.116 -14.248 44.350 1.00 6.34 196 LEU A C 1
ATOM 1481 O O . LEU A 1 198 ? 6.166 -14.198 43.548 1.00 5.81 196 LEU A O 1
ATOM 1486 N N . VAL A 1 199 ? 8.426 -14.208 44.002 1.00 5.86 197 VAL A N 1
ATOM 1487 C CA . VAL A 1 199 ? 8.893 -14.109 42.610 1.00 6.43 197 VAL A CA 1
ATOM 1488 C C . VAL A 1 199 ? 9.985 -15.162 42.454 1.00 6.82 197 VAL A C 1
ATOM 1489 O O . VAL A 1 199 ? 10.816 -15.360 43.341 1.00 6.59 197 VAL A O 1
ATOM 1493 N N . ARG A 1 200 ? 9.968 -15.846 41.287 1.00 7.74 198 ARG A N 1
ATOM 1494 C CA . ARG A 1 200 ? 11.000 -16.858 41.083 1.00 9.10 198 ARG A CA 1
ATOM 1495 C C . ARG A 1 200 ? 12.323 -16.187 40.670 1.00 8.36 198 ARG A C 1
ATOM 1496 O O . ARG A 1 200 ? 12.422 -15.729 39.484 1.00 8.27 198 ARG A O 1
ATOM 1504 N N . THR A 1 201 ? 13.333 -16.166 41.566 1.00 7.81 199 THR A N 1
ATOM 1505 C CA . THR A 1 201 ? 14.570 -15.473 41.236 1.00 7.68 199 THR A CA 1
ATOM 1506 C C . THR A 1 201 ? 15.707 -16.274 41.825 1.00 8.32 199 THR A C 1
ATOM 1507 O O . THR A 1 201 ? 15.471 -17.460 42.113 1.00 10.13 199 THR A O 1
ATOM 1511 N N . ALA A 1 202 ? 16.873 -15.659 42.048 1.00 8.56 200 ALA A N 1
ATOM 1512 C CA . ALA A 1 202 ? 17.907 -16.422 42.732 1.00 9.17 200 ALA A CA 1
ATOM 1513 C C . ALA A 1 202 ? 17.792 -16.265 44.249 1.00 9.15 200 ALA A C 1
ATOM 1514 O O . ALA A 1 202 ? 18.558 -16.928 45.000 1.00 10.54 200 ALA A O 1
ATOM 1516 N N . MET A 1 203 ? 16.799 -15.479 44.736 1.00 8.72 201 MET A N 1
ATOM 1517 C CA . MET A 1 203 ? 16.659 -15.325 46.179 1.00 9.41 201 MET A CA 1
ATOM 1518 C C . MET A 1 203 ? 15.880 -16.549 46.713 1.00 9.53 201 MET A C 1
ATOM 1519 O O . MET A 1 203 ? 14.757 -16.803 46.249 1.00 11.96 201 MET A O 1
ATOM 1524 N N . THR A 1 204 ? 16.441 -17.302 47.666 1.00 10.00 202 THR A N 1
ATOM 1525 C CA . THR A 1 204 ? 15.664 -18.425 48.181 1.00 10.92 202 THR A CA 1
ATOM 1526 C C . THR A 1 204 ? 14.846 -17.902 49.358 1.00 10.52 202 THR A C 1
ATOM 1527 O O . THR A 1 204 ? 15.368 -17.646 50.472 1.00 11.62 202 THR A O 1
ATOM 1531 N N . VAL A 1 205 ? 13.527 -17.832 49.116 1.00 10.12 203 VAL A N 1
ATOM 1532 C CA . VAL A 1 205 ? 12.645 -17.333 50.162 1.00 10.90 203 VAL A CA 1
ATOM 1533 C C . VAL A 1 205 ? 12.164 -18.541 50.959 1.00 11.47 203 VAL A C 1
ATOM 1534 O O . VAL A 1 205 ? 12.183 -18.544 52.199 1.00 14.45 203 VAL A O 1
ATOM 1538 N N . ALA A 1 206 ? 11.601 -19.504 50.230 1.00 9.92 204 ALA A N 1
ATOM 1539 C CA . ALA A 1 206 ? 11.201 -20.808 50.802 1.00 9.81 204 ALA A CA 1
ATOM 1540 C C . ALA A 1 206 ? 11.942 -21.857 49.980 1.00 10.02 204 ALA A C 1
ATOM 1541 O O . ALA A 1 206 ? 11.910 -21.813 48.744 1.00 10.00 204 ALA A O 1
ATOM 1543 N N . ALA A 1 207 ? 12.714 -22.741 50.650 1.00 8.72 205 ALA A N 1
ATOM 1544 C CA . ALA A 1 207 ? 13.307 -23.875 49.957 1.00 9.03 205 ALA A CA 1
ATOM 1545 C C . ALA A 1 207 ? 12.226 -24.781 49.328 1.00 9.42 205 ALA A C 1
ATOM 1546 O O . ALA A 1 207 ? 12.452 -25.392 48.287 1.00 10.36 205 ALA A O 1
ATOM 1548 N N . ASP A 1 208 ? 11.080 -24.929 49.979 1.00 9.58 206 ASP A N 1
ATOM 1549 C CA . ASP A 1 208 ? 10.060 -25.832 49.439 1.00 10.79 206 ASP A CA 1
ATOM 1550 C C . ASP A 1 208 ? 9.006 -24.993 48.679 1.00 11.26 206 ASP A C 1
ATOM 1551 O O . ASP A 1 208 ? 7.833 -24.935 49.082 1.00 12.37 206 ASP A O 1
ATOM 1556 N N . ASP A 1 209 ? 9.422 -24.352 47.595 1.00 12.04 207 ASP A N 1
ATOM 1557 C CA . ASP A 1 209 ? 8.583 -23.355 46.936 1.00 12.11 207 ASP A CA 1
ATOM 1558 C C . ASP A 1 209 ? 8.078 -23.853 45.577 1.00 12.00 207 ASP A C 1
ATOM 1559 O O . ASP A 1 209 ? 7.370 -23.070 44.920 1.00 12.50 207 ASP A O 1
ATOM 1564 N N . SER A 1 210 ? 8.362 -25.098 45.192 1.00 13.40 208 SER A N 1
ATOM 1565 C CA . SER A 1 210 ? 8.028 -25.510 43.826 1.00 14.22 208 SER A CA 1
ATOM 1566 C C . SER A 1 210 ? 6.534 -25.545 43.559 1.00 14.65 208 SER A C 1
ATOM 1567 O O . SER A 1 210 ? 6.128 -25.446 42.392 1.00 17.86 208 SER A O 1
ATOM 1570 N N . GLU A 1 211 ? 5.711 -25.713 44.593 1.00 12.05 209 GLU A N 1
ATOM 1571 C CA . GLU A 1 211 ? 4.269 -25.768 44.321 1.00 12.83 209 GLU A CA 1
ATOM 1572 C C . GLU A 1 211 ? 3.573 -24.448 44.591 1.00 12.23 209 GLU A C 1
ATOM 1573 O O . GLU A 1 211 ? 2.338 -24.381 44.580 1.00 14.24 209 GLU A O 1
ATOM 1579 N N . MET A 1 212 ? 4.331 -23.421 45.053 1.00 10.58 210 MET A N 1
ATOM 1580 C CA . MET A 1 212 ? 3.710 -22.166 45.431 1.00 10.12 210 MET A CA 1
ATOM 1581 C C . MET A 1 212 ? 3.524 -21.285 44.212 1.00 9.30 210 MET A C 1
ATOM 1582 O O . MET A 1 212 ? 4.369 -21.304 43.343 1.00 9.48 210 MET A O 1
ATOM 1587 N N . PRO A 1 213 ? 2.443 -20.495 44.116 1.00 8.51 211 PRO A N 1
ATOM 1588 C CA . PRO A 1 213 ? 2.292 -19.477 43.049 1.00 8.78 211 PRO A CA 1
ATOM 1589 C C . PRO A 1 213 ? 3.480 -18.532 43.140 1.00 8.19 211 PRO A C 1
ATOM 1590 O O . PRO A 1 213 ? 3.905 -18.205 44.270 1.00 7.89 211 PRO A O 1
ATOM 1594 N N . ALA A 1 214 ? 4.049 -18.170 41.980 1.00 7.44 212 ALA A N 1
ATOM 1595 C CA . ALA A 1 214 ? 5.166 -17.250 41.992 1.00 7.03 212 ALA A CA 1
ATOM 1596 C C . ALA A 1 214 ? 5.141 -16.402 40.739 1.00 7.06 212 ALA A C 1
ATOM 1597 O O . ALA A 1 214 ? 4.828 -16.895 39.665 1.00 7.67 212 ALA A O 1
ATOM 1599 N N . LEU A 1 215 ? 5.399 -15.086 40.954 1.00 6.96 213 LEU A N 1
ATOM 1600 C CA . LEU A 1 215 ? 5.516 -14.216 39.793 1.00 6.55 213 LEU A CA 1
ATOM 1601 C C . LEU A 1 215 ? 6.785 -14.561 39.030 1.00 6.90 213 LEU A C 1
ATOM 1602 O O . LEU A 1 215 ? 7.725 -15.103 39.616 1.00 6.75 213 LEU A O 1
ATOM 1607 N N . THR A 1 216 ? 6.839 -14.095 37.764 1.00 6.83 214 THR A N 1
ATOM 1608 C CA . THR A 1 216 ? 8.108 -14.154 37.054 1.00 7.20 214 THR A CA 1
ATOM 1609 C C . THR A 1 216 ? 8.793 -12.798 37.253 1.00 7.15 214 THR A C 1
ATOM 1610 O O . THR A 1 216 ? 8.123 -11.797 37.530 1.00 6.94 214 THR A O 1
ATOM 1614 N N . PRO A 1 217 ? 10.129 -12.737 37.091 1.00 7.43 215 PRO A N 1
ATOM 1615 C CA . PRO A 1 217 ? 10.793 -11.447 37.076 1.00 7.58 215 PRO A CA 1
ATOM 1616 C C . PRO A 1 217 ? 10.168 -10.487 36.067 1.00 7.57 215 PRO A C 1
ATOM 1617 O O . PRO A 1 217 ? 10.060 -9.298 36.363 1.00 7.06 215 PRO A O 1
ATOM 1621 N N . LYS A 1 218 ? 9.768 -10.975 34.890 1.00 8.18 216 LYS A N 1
ATOM 1622 C CA . LYS A 1 218 ? 9.181 -10.026 33.951 1.00 9.04 216 LYS A CA 1
ATOM 1623 C C . LYS A 1 218 ? 7.875 -9.440 34.477 1.00 8.51 216 LYS A C 1
ATOM 1624 O O . LYS A 1 218 ? 7.568 -8.281 34.164 1.00 8.13 216 LYS A O 1
ATOM 1630 N N . ASP A 1 219 ? 7.074 -10.241 35.219 1.00 7.37 217 ASP A N 1
ATOM 1631 C CA . ASP A 1 219 ? 5.859 -9.627 35.765 1.00 7.19 217 ASP A CA 1
ATOM 1632 C C . ASP A 1 219 ? 6.211 -8.391 36.600 1.00 6.92 217 ASP A C 1
ATOM 1633 O O . ASP A 1 219 ? 5.428 -7.408 36.595 1.00 6.77 217 ASP A O 1
ATOM 1638 N N . VAL A 1 220 ? 7.266 -8.487 37.414 1.00 6.30 218 VAL A N 1
ATOM 1639 C CA . VAL A 1 220 ? 7.614 -7.333 38.256 1.00 6.33 218 VAL A CA 1
ATOM 1640 C C . VAL A 1 220 ? 8.152 -6.189 37.368 1.00 6.34 218 VAL A C 1
ATOM 1641 O O . VAL A 1 220 ? 7.807 -5.025 37.589 1.00 6.40 218 VAL A O 1
ATOM 1645 N 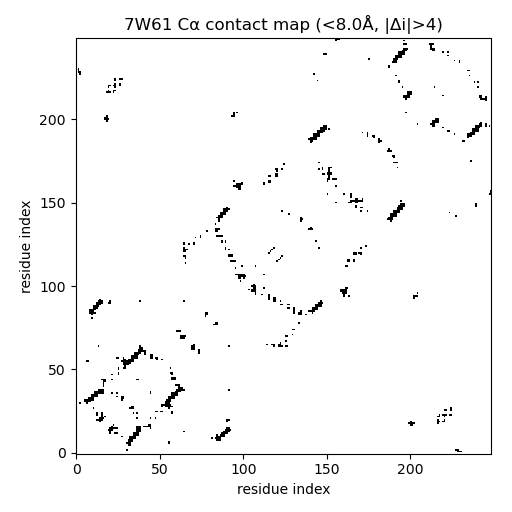N . ALA A 1 221 ? 9.010 -6.539 36.376 1.00 6.25 219 ALA A N 1
ATOM 1646 C CA . ALA A 1 221 ? 9.549 -5.495 35.524 1.00 6.36 219 ALA A CA 1
ATOM 1647 C C . ALA A 1 221 ? 8.413 -4.777 34.770 1.00 6.43 219 ALA A C 1
ATOM 1648 O O . ALA A 1 221 ? 8.485 -3.547 34.536 1.00 6.36 219 ALA A O 1
ATOM 1650 N N . ASP A 1 222 ? 7.408 -5.530 34.349 1.00 7.28 220 ASP A N 1
ATOM 1651 C CA . ASP A 1 222 ? 6.231 -4.960 33.696 1.00 7.53 220 ASP A CA 1
ATOM 1652 C C . ASP A 1 222 ? 5.550 -3.905 34.563 1.00 7.40 220 ASP A C 1
ATOM 1653 O O . ASP A 1 222 ? 5.192 -2.831 34.033 1.00 7.83 220 ASP A O 1
ATOM 1658 N N . ALA A 1 223 ? 5.464 -4.188 35.872 1.00 6.88 221 ALA A N 1
ATOM 1659 C CA . ALA A 1 223 ? 4.849 -3.240 36.788 1.00 6.90 221 ALA A CA 1
ATOM 1660 C C . ALA A 1 223 ? 5.759 -2.007 36.946 1.00 6.44 221 ALA A C 1
ATOM 1661 O O . ALA A 1 223 ? 5.258 -0.908 37.096 1.00 6.35 221 ALA A O 1
ATOM 1663 N N . VAL A 1 224 ? 7.090 -2.198 36.977 1.00 6.50 222 VAL A N 1
ATOM 1664 C CA . VAL A 1 224 ? 8.005 -1.065 37.061 1.00 6.42 222 VAL A CA 1
ATOM 1665 C C . VAL A 1 224 ? 7.877 -0.203 35.805 1.00 6.63 222 VAL A C 1
ATOM 1666 O O . VAL A 1 224 ? 7.938 1.016 35.914 1.00 6.25 222 VAL A O 1
ATOM 1670 N N . LEU A 1 225 ? 7.801 -0.833 34.631 1.00 7.36 223 LEU A N 1
ATOM 1671 C CA . LEU A 1 225 ? 7.629 -0.004 33.408 1.00 8.10 223 LEU A CA 1
ATOM 1672 C C . LEU A 1 225 ? 6.297 0.758 33.467 1.00 8.02 223 LEU A C 1
ATOM 1673 O O . LEU A 1 225 ? 6.209 1.950 33.045 1.00 8.29 223 LEU A O 1
ATOM 1678 N N . TYR A 1 226 ? 5.207 0.151 33.990 1.00 7.46 224 TYR A N 1
ATOM 1679 C CA . TYR A 1 226 ? 3.966 0.896 34.124 1.00 7.51 224 TYR A CA 1
ATOM 1680 C C . TYR A 1 226 ? 4.165 2.109 35.027 1.00 7.27 224 TYR A C 1
ATOM 1681 O O . TYR A 1 226 ? 3.779 3.219 34.653 1.00 7.07 224 TYR A O 1
ATOM 1690 N N . VAL A 1 227 ? 4.813 1.947 36.197 1.00 6.93 225 VAL A N 1
ATOM 1691 C CA . VAL A 1 227 ? 4.895 3.146 37.035 1.00 7.40 225 VAL A CA 1
ATOM 1692 C C . VAL A 1 227 ? 5.808 4.225 36.427 1.00 7.16 225 VAL A C 1
ATOM 1693 O O . VAL A 1 227 ? 5.447 5.411 36.536 1.00 7.09 225 VAL A O 1
ATOM 1697 N N . ILE A 1 228 ? 6.843 3.849 35.690 1.00 7.55 226 ILE A N 1
ATOM 1698 C CA . ILE A 1 228 ? 7.681 4.894 35.051 1.00 7.49 226 ILE A CA 1
ATOM 1699 C C . ILE A 1 228 ? 6.863 5.542 33.940 1.00 7.32 226 ILE A C 1
ATOM 1700 O O . ILE A 1 228 ? 7.027 6.719 33.644 1.00 7.22 226 ILE A O 1
ATOM 1705 N N . SER A 1 229 ? 5.997 4.784 33.264 1.00 7.16 227 SER A N 1
ATOM 1706 C CA . SER A 1 229 ? 5.231 5.384 32.173 1.00 7.36 227 SER A CA 1
ATOM 1707 C C . SER A 1 229 ? 4.180 6.421 32.567 1.00 7.52 227 SER A C 1
ATOM 1708 O O . SER A 1 229 ? 3.671 7.163 31.672 1.00 8.27 227 SER A O 1
ATOM 1711 N N . THR A 1 230 ? 3.821 6.479 33.855 1.00 7.31 228 THR A N 1
ATOM 1712 C CA . THR A 1 230 ? 2.716 7.360 34.277 1.00 7.58 228 THR A CA 1
ATOM 1713 C C . THR A 1 230 ? 3.138 8.805 34.081 1.00 8.39 228 THR A C 1
ATOM 1714 O O . THR A 1 230 ? 4.351 9.118 34.037 1.00 7.98 228 THR A O 1
ATOM 1718 N N . PRO A 1 231 ? 2.139 9.708 33.902 1.00 8.84 229 PRO A N 1
ATOM 1719 C CA . PRO A 1 231 ? 2.451 11.078 33.497 1.00 9.16 229 PRO A CA 1
ATOM 1720 C C . PRO A 1 231 ? 3.252 11.831 34.563 1.00 8.98 229 PRO A C 1
ATOM 1721 O O . PRO A 1 231 ? 3.329 11.478 35.764 1.00 8.75 229 PRO A O 1
ATOM 1725 N N . PRO A 1 232 ? 3.977 12.909 34.173 1.00 8.70 230 PRO A N 1
ATOM 1726 C CA . PRO A 1 232 ? 4.818 13.643 35.120 1.00 8.55 230 PRO A CA 1
ATOM 1727 C C . PRO A 1 232 ? 4.063 14.186 36.329 1.00 8.22 230 PRO A C 1
ATOM 1728 O O . PRO A 1 232 ? 4.725 14.441 37.323 1.00 8.13 230 PRO A O 1
ATOM 1732 N N . THR A 1 233 ? 2.727 14.333 36.247 1.00 8.20 231 THR A N 1
ATOM 1733 C CA . THR A 1 233 ? 1.954 14.922 37.363 1.00 8.39 231 THR A CA 1
ATOM 1734 C C . THR A 1 233 ? 1.306 13.836 38.218 1.00 7.32 231 THR A C 1
ATOM 1735 O O . THR A 1 233 ? 0.638 14.152 39.221 1.00 6.99 231 THR A O 1
ATOM 1739 N N . VAL A 1 234 ? 1.564 12.547 37.890 1.00 7.22 232 VAL A N 1
ATOM 1740 C CA . VAL A 1 234 ? 0.849 11.442 38.551 1.00 6.91 232 VAL A CA 1
ATOM 1741 C C . VAL A 1 234 ? 1.891 10.579 39.300 1.00 6.71 232 VAL A C 1
ATOM 1742 O O . VAL A 1 234 ? 2.749 9.963 38.639 1.00 7.25 232 VAL A O 1
ATOM 1746 N N . ASN A 1 235 ? 1.815 10.478 40.637 1.00 6.50 233 ASN A N 1
ATOM 1747 C CA . ASN A 1 235 ? 2.712 9.559 41.347 1.00 7.10 233 ASN A CA 1
ATOM 1748 C C . ASN A 1 235 ? 2.035 8.216 41.584 1.00 6.78 233 ASN A C 1
ATOM 1749 O O . ASN A 1 235 ? 0.817 8.206 41.848 1.00 7.17 233 ASN A O 1
ATOM 1754 N N . ILE A 1 236 ? 2.775 7.120 41.409 1.00 6.07 234 ILE A N 1
ATOM 1755 C CA . ILE A 1 236 ? 2.265 5.864 41.997 1.00 5.63 234 ILE A CA 1
ATOM 1756 C C . ILE A 1 236 ? 3.096 5.656 43.263 1.00 5.20 234 ILE A C 1
ATOM 1757 O O . ILE A 1 236 ? 4.290 5.272 43.220 1.00 5.09 234 ILE A O 1
ATOM 1762 N N . ASN A 1 237 ? 2.484 5.966 44.405 1.00 5.09 235 ASN A N 1
ATOM 1763 C CA . ASN A 1 237 ? 3.260 5.849 45.640 1.00 5.07 235 ASN A CA 1
ATOM 1764 C C . ASN A 1 237 ? 3.611 4.389 45.970 1.00 5.07 235 ASN A C 1
ATOM 1765 O O . ASN A 1 237 ? 4.673 4.138 46.552 1.00 4.83 235 ASN A O 1
ATOM 1770 N N . GLU A 1 238 ? 2.642 3.491 45.759 1.00 4.95 236 GLU A N 1
ATOM 1771 C CA . GLU A 1 238 ? 2.837 2.098 46.138 1.00 4.94 236 GLU A CA 1
ATOM 1772 C C . GLU A 1 238 ? 2.116 1.206 45.114 1.00 4.93 236 GLU A C 1
ATOM 1773 O O . GLU A 1 238 ? 1.016 1.560 44.652 1.00 4.97 236 GLU A O 1
ATOM 1779 N N . LEU A 1 239 ? 2.764 0.161 44.672 1.00 4.93 237 LEU A N 1
ATOM 1780 C CA . LEU A 1 239 ? 2.167 -0.808 43.775 1.00 5.15 237 LEU A CA 1
ATOM 1781 C C . LEU A 1 239 ? 2.555 -2.160 44.366 1.00 5.12 237 LEU A C 1
ATOM 1782 O O . LEU A 1 239 ? 3.711 -2.530 44.334 1.00 5.00 237 LEU A O 1
ATOM 1787 N N . THR A 1 240 ? 1.574 -2.868 44.986 1.00 4.84 238 THR A N 1
ATOM 1788 C CA . THR A 1 240 ? 1.830 -4.162 45.577 1.00 5.01 238 THR A CA 1
ATOM 1789 C C . THR A 1 240 ? 1.380 -5.207 44.568 1.00 4.90 238 THR A C 1
ATOM 1790 O O . THR A 1 240 ? 0.222 -5.108 44.106 1.00 4.79 238 THR A O 1
ATOM 1794 N N . ILE A 1 241 ? 2.267 -6.165 44.237 1.00 4.66 239 ILE A N 1
ATOM 1795 C CA . ILE A 1 241 ? 1.998 -7.094 43.154 1.00 4.63 239 ILE A CA 1
ATOM 1796 C C . ILE A 1 241 ? 2.287 -8.495 43.665 1.00 4.56 239 ILE A C 1
ATOM 1797 O O . ILE A 1 241 ? 3.359 -8.716 44.212 1.00 4.49 239 ILE A O 1
ATOM 1802 N N . THR A 1 242 ? 1.316 -9.420 43.505 1.00 4.57 240 THR A N 1
ATOM 1803 C CA . THR A 1 242 ? 1.500 -10.731 44.134 1.00 4.68 240 THR A CA 1
ATOM 1804 C C . THR A 1 242 ? 0.969 -11.785 43.177 1.00 5.05 240 THR A C 1
ATOM 1805 O O . THR A 1 242 ? 0.098 -11.510 42.321 1.00 5.30 240 THR A O 1
ATOM 1809 N N . PRO A 1 243 ? 1.476 -13.026 43.275 1.00 5.13 241 PRO A N 1
ATOM 1810 C CA . PRO A 1 243 ? 0.908 -14.040 42.365 1.00 5.38 241 PRO A CA 1
ATOM 1811 C C . PRO A 1 243 ? -0.483 -14.430 42.853 1.00 5.63 241 PRO A C 1
ATOM 1812 O O . PRO A 1 243 ? -0.704 -14.513 44.068 1.00 5.87 241 PRO A O 1
ATOM 1816 N N . VAL A 1 244 ? -1.390 -14.809 41.951 1.00 5.90 242 VAL A N 1
ATOM 1817 C CA . VAL A 1 244 ? -2.768 -15.122 42.353 1.00 6.07 242 VAL A CA 1
ATOM 1818 C C . VAL A 1 244 ? -2.816 -16.424 43.141 1.00 6.24 242 VAL A C 1
ATOM 1819 O O . VAL A 1 244 ? -2.156 -17.405 42.779 1.00 7.20 242 VAL A O 1
ATOM 1823 N N . THR A 1 245 ? -3.542 -16.391 44.295 1.00 6.20 243 THR A N 1
ATOM 1824 C CA . THR A 1 245 ? -3.699 -17.511 45.271 1.00 6.06 243 THR A CA 1
ATOM 1825 C C . THR A 1 245 ? -2.569 -17.524 46.284 1.00 5.99 243 THR A C 1
ATOM 1826 O O . THR A 1 245 ? -2.493 -18.425 47.089 1.00 6.14 243 THR A O 1
ATOM 1830 N N . GLU A 1 246 ? -1.657 -16.557 46.221 1.00 5.82 244 GLU A N 1
ATOM 1831 C CA . GLU A 1 246 ? -0.587 -16.495 47.222 1.00 6.09 244 GLU A CA 1
ATOM 1832 C C . GLU A 1 246 ? -1.174 -16.546 48.633 1.00 5.72 244 GLU A C 1
ATOM 1833 O O . GLU A 1 246 ? -2.195 -15.964 48.980 1.00 5.42 244 GLU A O 1
ATOM 1839 N N . ARG A 1 247 ? -0.462 -17.291 49.484 1.00 5.94 245 ARG A N 1
ATOM 1840 C CA . ARG A 1 247 ? -0.630 -17.330 50.935 1.00 5.81 245 ARG A CA 1
ATOM 1841 C C . ARG A 1 247 ? 0.682 -16.795 51.535 1.00 5.99 245 ARG A C 1
ATOM 1842 O O . ARG A 1 247 ? 1.713 -17.473 51.516 1.00 6.39 245 ARG A O 1
ATOM 1850 N N . ARG A 1 248 ? 0.650 -15.537 51.987 1.00 5.57 246 ARG A N 1
ATOM 1851 C CA . ARG A 1 248 ? 1.873 -14.900 52.462 1.00 5.73 246 ARG A CA 1
ATOM 1852 C C . ARG A 1 248 ? 2.474 -15.753 53.610 1.00 6.16 246 ARG A C 1
ATOM 1853 O O . ARG A 1 248 ? 1.788 -16.431 54.379 1.00 6.53 246 ARG A O 1
ATOM 1861 N N . LEU A 1 249 ? 3.812 -15.694 53.704 1.00 6.89 247 LEU A N 1
ATOM 1862 C CA . LEU A 1 249 ? 4.560 -16.511 54.691 1.00 7.35 247 LEU A CA 1
ATOM 1863 C C . LEU A 1 249 ? 4.569 -15.869 56.112 1.00 7.90 247 LEU A C 1
ATOM 1864 O O . LEU A 1 249 ? 5.012 -16.712 56.992 1.00 8.33 247 LEU A O 1
#

Radius of gyration: 17.38 Å; Cα contacts (8 Å, |Δi|>4): 529; chains: 1; bounding box: 36×48×49 Å